Protein AF-A0A1A8WEK7-F1 (afdb_monomer)

Structure (mmCIF, N/CA/C/O backbone):
data_AF-A0A1A8WEK7-F1
#
_entry.id   AF-A0A1A8WEK7-F1
#
loop_
_atom_site.group_PDB
_atom_site.id
_atom_site.type_symbol
_atom_site.label_atom_id
_atom_site.label_alt_id
_atom_site.label_comp_id
_atom_site.label_asym_id
_atom_site.label_entity_id
_atom_site.label_seq_id
_atom_site.pdbx_PDB_ins_code
_atom_site.Cartn_x
_atom_site.Cartn_y
_atom_site.Cartn_z
_atom_site.occupancy
_atom_site.B_iso_or_equiv
_atom_site.auth_seq_id
_atom_site.auth_comp_id
_atom_site.auth_asym_id
_atom_site.auth_atom_id
_atom_site.pdbx_PDB_model_num
ATOM 1 N N . MET A 1 1 ? -0.015 -7.895 -6.141 1.00 80.81 1 MET A N 1
ATOM 2 C CA . MET A 1 1 ? -0.319 -8.104 -7.577 1.00 80.81 1 MET A CA 1
ATOM 3 C C . MET A 1 1 ? 0.902 -7.749 -8.423 1.00 80.81 1 MET A C 1
ATOM 5 O O . MET A 1 1 ? 1.623 -6.837 -8.043 1.00 80.81 1 MET A O 1
ATOM 9 N N . ILE A 1 2 ? 1.153 -8.445 -9.538 1.00 85.69 2 ILE A N 1
ATOM 10 C CA . ILE A 1 2 ? 2.197 -8.068 -10.510 1.00 85.69 2 ILE A CA 1
ATOM 11 C C . ILE A 1 2 ? 1.515 -7.609 -11.798 1.00 85.69 2 ILE A C 1
ATOM 13 O O . ILE A 1 2 ? 0.668 -8.333 -12.316 1.00 85.69 2 ILE A O 1
ATOM 17 N N . LEU A 1 3 ? 1.890 -6.437 -12.312 1.00 90.50 3 LEU A N 1
ATOM 18 C CA . LEU A 1 3 ? 1.345 -5.881 -13.552 1.00 90.50 3 LEU A CA 1
ATOM 19 C C . LEU A 1 3 ? 2.465 -5.639 -14.564 1.00 90.50 3 LEU A C 1
ATOM 21 O O . LEU A 1 3 ? 3.490 -5.049 -14.223 1.00 90.50 3 LEU A O 1
ATOM 25 N N . GLN A 1 4 ? 2.256 -6.079 -15.805 1.00 96.44 4 GLN A N 1
ATOM 26 C CA . GLN A 1 4 ? 3.138 -5.768 -16.926 1.00 96.44 4 GLN A CA 1
ATOM 27 C C . GLN A 1 4 ? 2.740 -4.426 -17.539 1.00 96.44 4 GLN A C 1
ATOM 29 O O . GLN A 1 4 ? 1.579 -4.230 -17.893 1.00 96.44 4 GLN A O 1
ATOM 34 N N . LEU A 1 5 ? 3.713 -3.533 -17.694 1.00 95.00 5 LEU A N 1
ATOM 35 C CA . LEU A 1 5 ? 3.546 -2.224 -18.309 1.00 95.00 5 LEU A CA 1
ATOM 36 C C . LEU A 1 5 ? 4.551 -2.030 -19.444 1.00 95.00 5 LEU A C 1
ATOM 38 O O . LEU A 1 5 ? 5.580 -2.703 -19.530 1.00 95.00 5 LEU A O 1
ATOM 42 N N . GLU A 1 6 ? 4.221 -1.082 -20.309 1.00 96.50 6 GLU A N 1
ATOM 43 C CA . GLU A 1 6 ? 5.064 -0.618 -21.398 1.00 96.50 6 GLU A CA 1
ATOM 44 C C . GLU A 1 6 ? 5.210 0.899 -21.279 1.00 96.50 6 GLU A C 1
ATOM 46 O O . GLU A 1 6 ? 4.215 1.605 -21.114 1.00 96.50 6 GLU A O 1
ATOM 51 N N . ASP A 1 7 ? 6.444 1.394 -21.348 1.00 95.94 7 ASP A N 1
ATOM 52 C CA . ASP A 1 7 ? 6.735 2.820 -21.216 1.00 95.94 7 ASP A CA 1
ATOM 53 C C . ASP A 1 7 ? 7.920 3.240 -22.092 1.00 95.94 7 ASP A C 1
ATOM 55 O O . ASP A 1 7 ? 8.721 2.414 -22.543 1.00 95.94 7 ASP A O 1
ATOM 59 N N . ILE A 1 8 ? 8.020 4.543 -22.346 1.00 95.06 8 ILE A N 1
ATOM 60 C CA . ILE A 1 8 ? 9.085 5.147 -23.145 1.00 95.06 8 ILE A CA 1
ATOM 61 C C . ILE A 1 8 ? 10.022 5.918 -22.219 1.00 95.06 8 ILE A C 1
ATOM 63 O O . ILE A 1 8 ? 9.592 6.789 -21.464 1.00 95.06 8 ILE A O 1
ATOM 67 N N . ILE A 1 9 ? 11.316 5.621 -22.319 1.00 94.38 9 ILE A N 1
ATOM 68 C CA . ILE A 1 9 ? 12.371 6.242 -21.518 1.00 94.38 9 ILE A CA 1
ATOM 69 C C . ILE A 1 9 ? 13.406 6.837 -22.463 1.00 94.38 9 ILE A C 1
ATOM 71 O O . ILE A 1 9 ? 13.885 6.153 -23.364 1.00 94.38 9 ILE A O 1
ATOM 75 N N . ASN A 1 10 ? 13.767 8.098 -22.249 1.00 93.00 10 ASN A N 1
ATOM 76 C CA . ASN A 1 10 ? 14.863 8.738 -22.967 1.00 93.00 10 ASN A CA 1
ATOM 77 C C . ASN A 1 10 ? 16.094 8.772 -22.059 1.00 93.00 10 ASN A C 1
ATOM 79 O O . ASN A 1 10 ? 15.981 9.076 -20.872 1.00 93.00 10 ASN A O 1
ATOM 83 N N . ILE A 1 11 ? 17.251 8.437 -22.618 1.00 91.94 11 ILE A N 1
ATOM 84 C CA . ILE A 1 11 ? 18.534 8.401 -21.917 1.00 91.94 11 ILE A CA 1
ATOM 85 C C . ILE A 1 11 ? 19.548 9.183 -22.741 1.00 91.94 11 ILE A C 1
ATOM 87 O O . ILE A 1 11 ? 19.585 9.076 -23.966 1.00 91.94 11 ILE A O 1
ATOM 91 N N . GLU A 1 12 ? 20.386 9.970 -22.079 1.00 89.38 12 GLU A N 1
ATOM 92 C CA . GLU A 1 12 ? 21.451 10.707 -22.750 1.00 89.38 12 GLU A CA 1
ATOM 93 C C . GLU A 1 12 ? 22.487 9.768 -23.388 1.00 89.38 12 GLU A C 1
ATOM 95 O O . GLU A 1 12 ? 22.837 8.722 -22.844 1.00 89.38 12 GLU A O 1
ATOM 100 N N . ALA A 1 13 ? 23.036 10.161 -24.539 1.00 85.06 13 ALA A N 1
ATOM 101 C CA . ALA A 1 13 ? 23.954 9.318 -25.306 1.00 85.06 13 ALA A CA 1
ATOM 102 C C . ALA A 1 13 ? 25.340 9.106 -24.660 1.00 85.06 13 ALA A C 1
ATOM 104 O O . ALA A 1 13 ? 26.147 8.354 -25.203 1.00 85.06 13 ALA A O 1
ATOM 105 N N . HIS A 1 14 ? 25.643 9.768 -23.537 1.00 86.69 14 HIS A N 1
ATOM 106 C CA . HIS A 1 14 ? 26.938 9.643 -22.863 1.00 86.69 14 HIS A CA 1
ATOM 107 C C . HIS A 1 14 ? 27.073 8.349 -22.039 1.00 86.69 14 HIS A C 1
ATOM 109 O O . HIS A 1 14 ? 28.194 7.948 -21.724 1.00 86.69 14 HIS A O 1
ATOM 115 N N . PHE A 1 15 ? 25.955 7.701 -21.694 1.00 87.00 15 PHE A N 1
ATOM 116 C CA . PHE A 1 15 ? 25.957 6.438 -20.956 1.00 87.00 15 PHE A CA 1
ATOM 117 C C . PHE A 1 15 ? 26.440 5.280 -21.831 1.00 87.00 15 PHE A C 1
ATOM 119 O O . PHE A 1 15 ? 26.060 5.156 -22.999 1.00 87.00 15 PHE A O 1
ATOM 126 N N . LYS A 1 16 ? 27.263 4.401 -21.254 1.00 85.06 16 LYS A N 1
ATOM 127 C CA . LYS A 1 16 ? 27.736 3.189 -21.942 1.00 85.06 16 LYS A CA 1
ATOM 128 C C . LYS A 1 16 ? 26.644 2.127 -21.978 1.00 85.06 16 LYS A C 1
ATOM 130 O O . LYS A 1 16 ? 25.813 2.071 -21.077 1.00 85.06 16 LYS A O 1
ATOM 135 N N . ASP A 1 17 ? 26.698 1.224 -22.958 1.00 82.31 17 ASP A N 1
ATOM 136 C CA . ASP A 1 17 ? 25.694 0.159 -23.105 1.00 82.31 17 ASP A CA 1
ATOM 137 C C . ASP A 1 17 ? 25.537 -0.705 -21.835 1.00 82.31 17 ASP A C 1
ATOM 139 O O . ASP A 1 17 ? 24.414 -1.049 -21.464 1.00 82.31 17 ASP A O 1
ATOM 143 N N . ASP A 1 18 ? 26.631 -0.960 -21.110 1.00 85.31 18 ASP A N 1
ATOM 144 C CA . ASP A 1 18 ? 26.620 -1.714 -19.846 1.00 85.31 18 ASP A CA 1
ATOM 145 C C . ASP A 1 18 ? 25.909 -0.970 -18.694 1.00 85.31 18 ASP A C 1
ATOM 147 O O . ASP A 1 18 ? 25.412 -1.592 -17.755 1.00 85.31 18 ASP A O 1
ATOM 151 N N . GLU A 1 19 ? 25.822 0.361 -18.765 1.00 89.12 19 GLU A N 1
ATOM 152 C CA . GLU A 1 19 ? 25.197 1.223 -17.752 1.00 89.12 19 GLU A CA 1
ATOM 153 C C . GLU A 1 19 ? 23.709 1.469 -18.045 1.00 89.12 19 GLU A C 1
ATOM 155 O O . GLU A 1 19 ? 22.927 1.699 -17.119 1.00 89.12 19 GLU A O 1
ATOM 160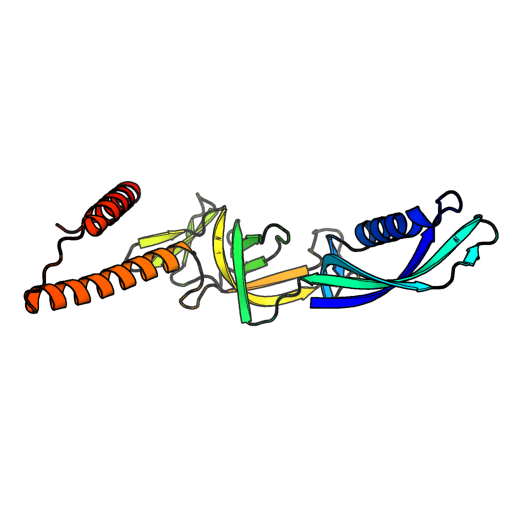 N N . ILE A 1 20 ? 23.290 1.368 -19.315 1.00 89.38 20 ILE A N 1
ATOM 161 C CA . ILE A 1 20 ? 21.923 1.680 -19.770 1.00 89.38 20 ILE A CA 1
ATOM 162 C C . ILE A 1 20 ? 20.873 0.922 -18.961 1.00 89.38 20 ILE A C 1
ATOM 164 O O . ILE A 1 20 ? 19.873 1.509 -18.552 1.00 89.38 20 ILE A O 1
ATOM 168 N N . LYS A 1 21 ? 21.090 -0.369 -18.686 1.00 89.69 21 LYS A N 1
ATOM 169 C CA . LYS A 1 21 ? 20.126 -1.169 -17.917 1.00 89.69 21 LYS A CA 1
ATOM 170 C C . LYS A 1 21 ? 19.923 -0.614 -16.502 1.00 89.69 21 LYS A C 1
ATOM 172 O O . LYS A 1 21 ? 18.786 -0.542 -16.042 1.00 89.69 21 LYS A O 1
ATOM 177 N N . GLY A 1 22 ? 21.003 -0.195 -15.841 1.00 91.81 22 GLY A N 1
ATOM 178 C CA . GLY A 1 22 ? 20.942 0.411 -14.510 1.00 91.81 22 GLY A CA 1
ATOM 179 C C . GLY A 1 22 ? 20.245 1.771 -14.525 1.00 91.81 22 GLY A C 1
ATOM 180 O O . GLY A 1 22 ? 19.431 2.058 -13.648 1.00 91.81 22 GLY A O 1
ATOM 181 N N . VAL A 1 23 ? 20.491 2.577 -15.562 1.00 93.44 23 VAL A N 1
ATOM 182 C CA . VAL A 1 23 ? 19.815 3.870 -15.753 1.00 93.44 23 VAL A CA 1
ATOM 183 C C . VAL A 1 23 ? 18.315 3.679 -15.997 1.00 93.44 23 VAL A C 1
ATOM 185 O O . VAL A 1 23 ? 17.507 4.355 -15.364 1.00 93.44 23 VAL A O 1
ATOM 188 N N . ILE A 1 24 ? 17.922 2.726 -16.851 1.00 93.75 24 ILE A N 1
ATOM 189 C CA . ILE A 1 24 ? 16.511 2.370 -17.083 1.00 93.75 24 ILE A CA 1
ATOM 190 C C . ILE A 1 24 ? 15.840 1.976 -15.768 1.00 93.75 24 ILE A C 1
ATOM 192 O O . ILE A 1 24 ? 14.767 2.485 -15.449 1.00 93.75 24 ILE A O 1
ATOM 196 N N . GLU A 1 25 ? 16.467 1.087 -14.996 1.00 92.56 25 GLU A N 1
ATOM 197 C CA . GLU A 1 25 ? 15.932 0.649 -13.710 1.00 92.56 25 GLU A CA 1
ATOM 198 C C . GLU A 1 25 ? 15.744 1.826 -12.745 1.00 92.56 25 GLU A C 1
ATOM 200 O O . GLU A 1 25 ? 14.675 1.967 -12.151 1.00 92.56 25 GLU A O 1
ATOM 205 N N . PHE A 1 26 ? 16.740 2.705 -12.625 1.00 92.31 26 PHE A N 1
ATOM 206 C CA . PHE A 1 26 ? 16.652 3.897 -11.785 1.00 92.31 26 PHE A CA 1
ATOM 207 C C . PHE A 1 26 ? 15.490 4.813 -12.198 1.00 92.31 26 PHE A C 1
ATOM 209 O O . PHE A 1 26 ? 14.692 5.224 -11.351 1.00 92.31 26 PHE A O 1
ATOM 216 N N . LEU A 1 27 ? 15.349 5.086 -13.499 1.00 94.50 27 LEU A N 1
ATOM 217 C CA . LEU A 1 27 ? 14.288 5.942 -14.031 1.00 94.50 27 LEU A CA 1
ATOM 218 C C . LEU A 1 27 ? 12.897 5.330 -13.822 1.00 94.50 27 LEU A C 1
ATOM 220 O O . LEU A 1 27 ? 11.977 6.036 -13.408 1.00 94.50 27 LEU A O 1
ATOM 224 N N . LEU A 1 28 ? 12.741 4.019 -14.032 1.00 94.12 28 LEU A N 1
ATOM 225 C CA . LEU A 1 28 ? 11.489 3.310 -13.755 1.00 94.12 28 LEU A CA 1
ATOM 226 C C . LEU A 1 28 ? 11.123 3.369 -12.271 1.00 94.12 28 LEU A C 1
ATOM 228 O O . LEU A 1 28 ? 9.981 3.675 -11.928 1.00 94.12 28 LEU A O 1
ATOM 232 N N . ARG A 1 29 ? 12.092 3.122 -11.383 1.00 90.12 29 ARG A N 1
ATOM 233 C CA . ARG A 1 29 ? 11.886 3.198 -9.932 1.00 90.12 29 ARG A CA 1
ATOM 234 C C . ARG A 1 29 ? 11.423 4.593 -9.518 1.00 90.12 29 ARG A C 1
ATOM 236 O O . ARG A 1 29 ? 10.380 4.713 -8.886 1.00 90.12 29 ARG A O 1
ATOM 243 N N . ALA A 1 30 ? 12.122 5.640 -9.952 1.00 91.50 30 ALA A N 1
ATOM 244 C CA . ALA A 1 30 ? 11.754 7.028 -9.662 1.00 91.50 30 ALA A CA 1
ATOM 245 C C . ALA A 1 30 ? 10.388 7.427 -10.259 1.00 91.50 30 ALA A C 1
ATOM 247 O O . ALA A 1 30 ? 9.647 8.245 -9.698 1.00 91.50 30 ALA A O 1
ATOM 248 N N . LYS A 1 31 ? 10.028 6.852 -11.412 1.00 93.94 31 LYS A N 1
ATOM 249 C CA . LYS A 1 31 ? 8.757 7.142 -12.074 1.00 93.94 31 LYS A CA 1
ATOM 250 C C . LYS A 1 31 ? 7.572 6.459 -11.401 1.00 93.94 31 LYS A C 1
ATOM 252 O O . LYS A 1 31 ? 6.522 7.096 -11.357 1.00 93.94 31 LYS A O 1
ATOM 257 N N . TYR A 1 32 ? 7.718 5.244 -10.874 1.00 91.19 32 TYR A N 1
ATOM 258 C CA . TYR A 1 32 ? 6.572 4.432 -10.448 1.00 91.19 32 TYR A CA 1
ATOM 259 C C . TYR A 1 32 ? 6.519 4.065 -8.964 1.00 91.19 32 TYR A C 1
ATOM 261 O O . TYR A 1 32 ? 5.412 3.892 -8.469 1.00 91.19 32 TYR A O 1
ATOM 269 N N . ILE A 1 33 ? 7.644 3.912 -8.261 1.00 87.06 33 ILE A N 1
ATOM 270 C CA . ILE A 1 33 ? 7.637 3.497 -6.845 1.00 87.06 33 ILE A CA 1
ATOM 271 C C . ILE A 1 33 ? 7.006 4.587 -5.973 1.00 87.06 33 ILE A C 1
ATOM 273 O O . ILE A 1 33 ? 7.113 5.773 -6.284 1.00 87.06 33 ILE A O 1
ATOM 277 N N . ASP A 1 34 ? 6.320 4.161 -4.910 1.00 85.88 34 ASP A N 1
ATOM 278 C CA . ASP A 1 34 ? 5.601 5.002 -3.947 1.00 85.88 34 ASP A CA 1
ATOM 279 C C . ASP A 1 34 ? 4.468 5.837 -4.559 1.00 85.88 34 ASP A C 1
ATOM 281 O O . ASP A 1 34 ? 3.989 6.810 -3.974 1.00 85.88 34 ASP A O 1
ATOM 285 N N . LYS A 1 35 ? 3.999 5.446 -5.749 1.00 89.19 35 LYS A N 1
ATOM 286 C CA . LYS A 1 35 ? 2.870 6.083 -6.427 1.00 89.19 35 LYS A CA 1
ATOM 287 C C . LYS A 1 35 ? 1.688 5.140 -6.519 1.00 89.19 35 LYS A C 1
ATOM 289 O O . LYS A 1 35 ? 1.826 3.931 -6.709 1.00 89.19 35 LYS A O 1
ATOM 294 N N . VAL A 1 36 ? 0.504 5.729 -6.414 1.00 90.38 36 VAL A N 1
ATOM 295 C CA . VAL A 1 36 ? -0.762 5.038 -6.632 1.00 90.38 36 VAL A CA 1
ATOM 296 C C . VAL A 1 36 ? -1.105 5.113 -8.110 1.00 90.38 36 VAL A C 1
ATOM 298 O O . VAL A 1 36 ? -1.177 6.201 -8.682 1.00 90.38 36 VAL A O 1
ATOM 301 N N . LEU A 1 37 ? -1.353 3.956 -8.715 1.00 89.62 37 LEU A N 1
ATOM 302 C CA . LEU A 1 37 ? -1.977 3.869 -10.025 1.00 89.62 37 LEU A CA 1
ATOM 303 C C . LEU A 1 37 ? -3.473 3.598 -9.827 1.00 89.62 37 LEU A C 1
ATOM 305 O O . LEU A 1 37 ? -3.858 2.631 -9.167 1.00 89.62 37 LEU A O 1
ATOM 309 N N . HIS A 1 38 ? -4.310 4.488 -10.361 1.00 87.94 38 HIS A N 1
ATOM 310 C CA . HIS A 1 38 ? -5.761 4.445 -10.180 1.00 87.94 38 HIS A CA 1
ATOM 311 C C . H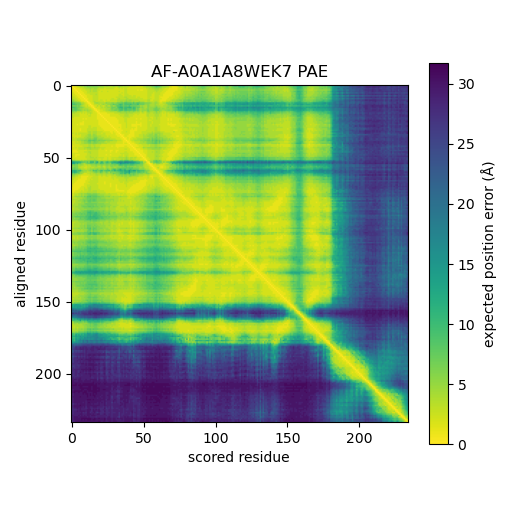IS A 1 38 ? -6.335 3.101 -10.667 1.00 87.94 38 HIS A C 1
ATOM 313 O O . HIS A 1 38 ? -5.944 2.613 -11.727 1.00 87.94 38 HIS A O 1
ATOM 319 N N . ASN A 1 39 ? -7.226 2.493 -9.874 1.00 86.06 39 ASN A N 1
ATOM 320 C CA . ASN A 1 39 ? -7.795 1.148 -10.077 1.00 86.06 39 ASN A CA 1
ATOM 321 C C . ASN A 1 39 ? -6.789 -0.020 -10.119 1.00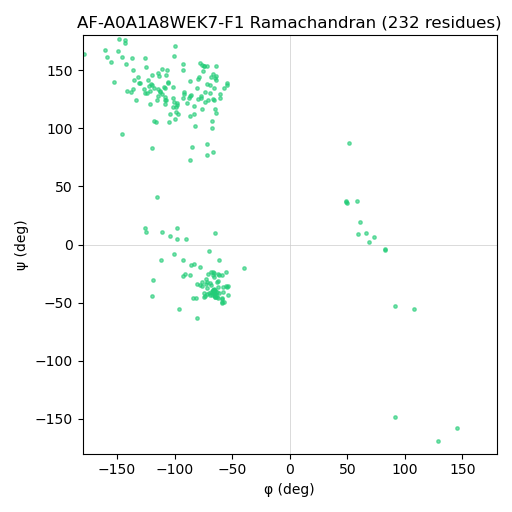 86.06 39 ASN A C 1
ATOM 323 O O . ASN A 1 39 ? -7.175 -1.146 -10.429 1.00 86.06 39 ASN A O 1
ATOM 327 N N . VAL A 1 40 ? -5.515 0.218 -9.792 1.00 89.75 40 VAL A N 1
ATOM 328 C CA . VAL A 1 40 ? -4.467 -0.817 -9.771 1.00 89.75 40 VAL A CA 1
ATOM 329 C C . VAL A 1 40 ? -3.860 -0.970 -8.379 1.00 89.75 40 VAL A C 1
ATOM 331 O O . VAL A 1 40 ? -3.664 -2.091 -7.933 1.00 89.75 40 VAL A O 1
ATOM 334 N N . GLY A 1 41 ? -3.549 0.118 -7.674 1.00 89.25 41 GLY A N 1
ATOM 335 C CA . GLY A 1 41 ? -2.999 0.052 -6.314 1.00 89.25 41 GLY A CA 1
ATOM 336 C C . GLY A 1 41 ? -1.724 0.862 -6.110 1.00 89.25 41 GLY A C 1
ATOM 337 O O . GLY A 1 41 ? -1.318 1.662 -6.954 1.00 89.25 41 GLY A O 1
ATOM 338 N N . PHE A 1 42 ? -1.089 0.643 -4.961 1.00 87.06 42 PHE A N 1
ATOM 339 C CA . PHE A 1 42 ? 0.138 1.321 -4.549 1.00 87.06 42 PHE A CA 1
ATOM 340 C C . PHE A 1 42 ? 1.375 0.559 -5.040 1.00 87.06 42 PHE A C 1
ATOM 342 O O . PHE A 1 42 ? 1.542 -0.619 -4.732 1.00 87.06 42 PHE A O 1
ATOM 349 N N . CYS A 1 43 ? 2.238 1.198 -5.827 1.00 88.44 43 CYS A N 1
ATOM 350 C CA . CYS A 1 43 ? 3.435 0.557 -6.367 1.00 88.44 43 CYS A CA 1
ATOM 351 C C . CYS A 1 43 ? 4.522 0.428 -5.295 1.00 88.44 43 CYS A C 1
ATOM 353 O O . CYS A 1 43 ? 5.063 1.426 -4.824 1.00 88.44 43 CYS A O 1
ATOM 355 N N . VAL A 1 44 ? 4.876 -0.811 -4.957 1.00 85.56 44 VAL A N 1
ATOM 356 C CA . VAL A 1 44 ? 5.882 -1.126 -3.932 1.00 85.56 44 VAL A CA 1
ATOM 357 C C . VAL A 1 44 ? 7.269 -1.300 -4.551 1.00 85.56 44 VAL A C 1
ATOM 359 O O . VAL A 1 44 ? 8.285 -1.084 -3.895 1.00 85.56 44 VAL A O 1
ATOM 362 N N . GLY A 1 45 ? 7.347 -1.703 -5.822 1.00 82.88 45 GLY A N 1
ATOM 363 C CA . GLY A 1 45 ? 8.642 -1.962 -6.437 1.00 82.88 45 GLY A CA 1
ATOM 364 C C . GLY A 1 45 ? 8.604 -2.384 -7.897 1.00 82.88 45 GLY A C 1
ATOM 365 O O . GLY A 1 45 ? 7.582 -2.817 -8.428 1.00 82.88 45 GLY A O 1
ATOM 366 N N . LEU A 1 46 ? 9.774 -2.297 -8.527 1.00 85.38 46 LEU A N 1
ATOM 367 C CA . LEU A 1 46 ? 10.056 -2.924 -9.814 1.00 85.38 46 LEU A CA 1
ATOM 368 C C . LEU A 1 46 ? 10.350 -4.411 -9.592 1.00 85.38 46 LEU A C 1
ATOM 370 O O . LEU A 1 46 ? 11.222 -4.744 -8.791 1.00 85.38 46 LEU A O 1
ATOM 374 N N . TYR A 1 47 ? 9.624 -5.284 -10.290 1.00 85.06 47 TYR A N 1
ATOM 375 C CA . TYR A 1 47 ? 9.855 -6.727 -10.248 1.00 85.06 47 TYR A CA 1
ATOM 376 C C . TYR A 1 47 ? 11.025 -7.095 -11.162 1.00 85.06 47 TYR A C 1
ATOM 378 O O . TYR A 1 47 ? 12.063 -7.551 -10.693 1.00 85.06 47 TYR A O 1
ATOM 386 N N . ASP A 1 48 ? 10.873 -6.847 -12.464 1.00 88.44 48 ASP A N 1
ATOM 387 C CA . ASP A 1 48 ? 11.927 -7.022 -13.456 1.00 88.44 48 ASP A CA 1
ATOM 388 C C . ASP A 1 48 ? 11.653 -6.231 -14.743 1.00 88.44 48 ASP A C 1
ATOM 390 O O . ASP A 1 48 ? 10.555 -5.724 -14.984 1.00 88.44 48 ASP A O 1
ATOM 394 N N . ILE A 1 49 ? 12.687 -6.130 -15.578 1.00 93.38 49 ILE A N 1
ATOM 395 C CA . ILE A 1 49 ? 12.601 -5.613 -16.944 1.00 93.38 49 ILE A CA 1
ATOM 396 C C . ILE A 1 49 ? 12.591 -6.820 -17.877 1.00 93.38 49 ILE A C 1
ATOM 398 O O . ILE A 1 49 ? 13.555 -7.586 -17.900 1.00 93.38 49 ILE A O 1
ATOM 402 N N . LEU A 1 50 ? 11.509 -6.980 -18.637 1.00 93.88 50 LEU A 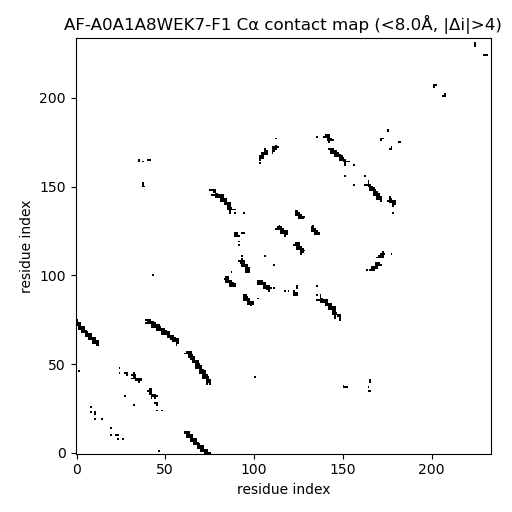N 1
ATOM 403 C CA . LEU A 1 50 ? 11.329 -8.094 -19.564 1.00 93.88 50 LEU A CA 1
ATOM 404 C C . LEU A 1 50 ? 12.058 -7.840 -20.879 1.00 93.88 50 LEU A C 1
ATOM 406 O O . LEU A 1 50 ? 12.740 -8.721 -21.394 1.00 93.88 50 LEU A O 1
ATOM 410 N N . GLU A 1 51 ? 11.904 -6.636 -21.432 1.00 94.38 51 GLU A N 1
ATOM 411 C CA . GLU A 1 51 ? 12.428 -6.322 -22.754 1.00 94.38 51 GLU A CA 1
ATOM 412 C C . GLU A 1 51 ? 12.748 -4.833 -22.899 1.00 94.38 51 GLU A C 1
ATOM 414 O O . GLU A 1 51 ? 11.986 -3.971 -22.460 1.00 94.38 51 GLU A O 1
ATOM 419 N N . VAL A 1 52 ? 13.867 -4.530 -23.558 1.00 93.44 52 VAL A N 1
ATOM 420 C CA . VAL A 1 52 ? 14.248 -3.172 -23.959 1.00 93.44 52 VAL A CA 1
ATOM 421 C C . VAL A 1 52 ? 14.282 -3.143 -25.484 1.00 93.44 52 VAL A C 1
ATOM 423 O O . VAL A 1 52 ? 15.175 -3.710 -26.110 1.00 93.44 52 VAL A O 1
ATOM 426 N N . LYS A 1 53 ? 13.271 -2.515 -26.083 1.00 88.69 53 LYS A N 1
ATOM 427 C CA . LYS A 1 53 ? 13.091 -2.362 -27.531 1.00 88.69 53 LYS A CA 1
ATOM 428 C C . LYS A 1 53 ? 13.523 -0.981 -27.998 1.00 88.69 53 LYS A C 1
ATOM 430 O O . LYS A 1 53 ? 13.543 -0.031 -27.220 1.00 88.69 53 LYS A O 1
ATOM 435 N N . ASN A 1 54 ? 13.737 -0.885 -29.311 1.00 71.62 54 ASN A N 1
ATOM 436 C CA . ASN A 1 54 ? 13.847 0.356 -30.079 1.00 71.62 54 ASN A CA 1
ATOM 437 C C . ASN A 1 54 ? 14.855 1.349 -29.492 1.00 71.62 54 ASN A C 1
ATOM 439 O O . ASN A 1 54 ? 14.457 2.231 -28.747 1.00 71.62 54 ASN A O 1
ATOM 443 N N . LYS A 1 55 ? 16.133 1.232 -29.871 1.00 81.12 55 LYS A N 1
ATOM 444 C CA . LYS A 1 55 ? 17.181 2.228 -29.597 1.00 81.12 55 LYS A CA 1
ATOM 445 C C . LYS A 1 55 ? 17.136 3.306 -30.688 1.00 81.12 55 LYS A C 1
ATOM 447 O O . LYS A 1 55 ? 17.835 3.194 -31.692 1.00 81.12 55 LYS A O 1
ATOM 452 N N . GLU A 1 56 ? 16.265 4.303 -30.542 1.00 87.50 56 GLU A N 1
ATOM 453 C CA . GLU A 1 56 ? 16.130 5.398 -31.518 1.00 87.50 56 GLU A CA 1
ATOM 454 C C . GLU A 1 56 ? 16.850 6.653 -31.020 1.00 87.50 56 GLU A C 1
ATOM 456 O O . GLU A 1 56 ? 16.568 7.138 -29.930 1.00 87.50 56 GLU A O 1
ATOM 461 N N . ILE A 1 57 ? 17.752 7.216 -31.826 1.00 89.38 57 ILE A N 1
ATOM 462 C CA . ILE A 1 57 ? 18.380 8.504 -31.509 1.00 89.38 57 ILE A CA 1
ATOM 463 C C . ILE A 1 57 ? 17.442 9.627 -31.953 1.00 89.38 57 ILE A C 1
ATOM 465 O O . ILE A 1 57 ? 17.134 9.766 -33.140 1.00 89.38 57 ILE A O 1
ATOM 469 N N . LEU A 1 58 ? 17.012 10.451 -31.003 1.00 89.69 58 LEU A N 1
ATOM 470 C CA . LEU A 1 58 ? 16.133 11.581 -31.255 1.00 89.69 58 LEU A CA 1
ATOM 471 C C . LEU A 1 58 ? 16.889 12.711 -31.950 1.00 89.69 58 LEU A C 1
ATOM 473 O O . LEU A 1 58 ? 17.875 13.256 -31.447 1.00 89.69 58 LEU A O 1
ATOM 477 N N . LYS A 1 59 ? 16.388 13.099 -33.126 1.00 88.38 59 LYS A N 1
ATOM 478 C CA . LYS A 1 59 ? 16.909 14.245 -33.875 1.00 88.38 59 LYS A CA 1
ATOM 479 C C . LYS A 1 59 ? 16.622 15.528 -33.091 1.00 88.38 59 LYS A C 1
ATOM 481 O O . LYS A 1 59 ? 15.473 15.804 -32.765 1.00 88.38 59 LYS A O 1
ATOM 486 N N . GLY A 1 60 ? 17.661 16.312 -32.814 1.00 86.69 60 GLY A N 1
ATOM 487 C CA . GLY A 1 60 ? 17.567 17.581 -32.086 1.00 86.69 60 GLY A CA 1
ATOM 488 C C . GLY A 1 60 ? 18.130 17.504 -30.669 1.00 86.69 60 GLY A C 1
ATOM 489 O O . GLY A 1 60 ? 19.036 18.268 -30.359 1.00 86.69 60 GLY A O 1
ATOM 490 N N . THR A 1 61 ? 17.651 16.572 -29.836 1.00 86.00 61 THR A N 1
ATOM 491 C CA . THR A 1 61 ? 18.147 16.416 -28.452 1.00 86.00 61 THR A CA 1
ATOM 492 C C . THR A 1 61 ? 19.377 15.516 -28.354 1.00 86.00 61 THR A C 1
ATOM 494 O O . THR A 1 61 ? 20.173 15.676 -27.437 1.00 86.00 61 THR A O 1
ATOM 497 N N . GLY A 1 62 ? 19.559 14.582 -29.297 1.00 87.31 62 GLY A N 1
ATOM 498 C CA . GLY A 1 62 ? 20.657 13.609 -29.259 1.00 87.31 62 GLY A CA 1
ATOM 499 C C . GLY A 1 62 ? 20.476 12.511 -28.205 1.00 87.31 62 GLY A C 1
ATOM 500 O O . GLY A 1 62 ? 21.374 11.696 -28.013 1.00 87.31 62 GLY A O 1
ATOM 501 N N . GLU A 1 63 ? 19.324 12.468 -27.537 1.00 90.94 63 GLU A N 1
ATOM 502 C CA . GLU A 1 63 ? 18.971 11.415 -26.590 1.00 90.94 63 GLU A CA 1
ATOM 503 C C . GLU A 1 63 ? 18.615 10.121 -27.316 1.00 90.94 63 GLU A C 1
ATOM 505 O O . GLU A 1 63 ? 18.128 10.118 -28.449 1.00 90.94 63 GLU A O 1
ATOM 510 N N . ILE A 1 64 ? 18.808 9.011 -26.624 1.00 91.62 64 ILE A N 1
ATOM 511 C CA . ILE A 1 64 ? 18.425 7.688 -27.074 1.00 91.62 64 ILE A CA 1
ATOM 512 C C . ILE A 1 64 ? 17.100 7.335 -26.405 1.00 91.62 64 ILE A C 1
ATOM 514 O O . ILE A 1 64 ? 17.015 7.177 -25.187 1.00 91.62 64 ILE A O 1
ATOM 518 N N . ARG A 1 65 ? 16.053 7.216 -27.212 1.00 93.12 65 ARG A N 1
ATOM 519 C CA . ARG A 1 65 ? 14.745 6.729 -26.795 1.00 93.12 65 ARG A CA 1
ATOM 520 C C . ARG A 1 65 ? 14.771 5.209 -26.748 1.00 93.12 65 ARG A C 1
ATOM 522 O O . ARG A 1 65 ? 15.227 4.585 -27.700 1.00 93.12 65 ARG A O 1
ATOM 529 N N . PHE A 1 66 ? 14.224 4.654 -25.675 1.00 93.88 66 PHE A N 1
ATOM 530 C CA . PHE A 1 66 ? 13.998 3.233 -25.451 1.00 93.88 66 PHE A CA 1
ATOM 531 C C . PHE A 1 66 ? 12.523 2.976 -25.178 1.00 93.88 66 PHE A C 1
ATOM 533 O O . PHE A 1 66 ? 11.863 3.731 -24.462 1.00 93.88 66 PHE A O 1
ATOM 540 N N . LYS A 1 67 ? 12.015 1.872 -25.715 1.00 95.50 67 LYS A N 1
ATOM 541 C CA . LYS A 1 67 ? 10.692 1.341 -25.400 1.00 95.50 67 LYS A CA 1
ATOM 542 C C . LYS A 1 67 ? 10.863 0.138 -24.480 1.00 95.50 67 LYS A C 1
ATOM 544 O O . LYS A 1 67 ? 11.394 -0.883 -24.906 1.00 95.50 67 LYS A O 1
ATOM 549 N N . VAL A 1 68 ? 10.438 0.248 -23.230 1.00 96.56 68 VAL A N 1
ATOM 550 C CA . VAL A 1 68 ? 10.733 -0.751 -22.196 1.00 96.56 68 VAL A CA 1
ATOM 551 C C . VAL A 1 68 ? 9.455 -1.459 -21.772 1.00 96.56 68 VAL A C 1
ATOM 553 O O . VAL A 1 68 ? 8.451 -0.816 -21.479 1.00 96.56 68 VAL A O 1
ATOM 556 N N . ILE A 1 69 ? 9.509 -2.789 -21.729 1.00 96.88 69 ILE A N 1
ATOM 557 C CA . ILE A 1 69 ? 8.460 -3.651 -21.185 1.00 96.88 69 ILE A CA 1
ATOM 558 C C . ILE A 1 69 ? 8.979 -4.223 -19.870 1.00 96.88 69 ILE A C 1
ATOM 560 O O . ILE A 1 69 ? 10.053 -4.826 -19.820 1.00 96.88 69 ILE A O 1
ATOM 564 N N . PHE A 1 70 ? 8.231 -4.025 -18.794 1.00 96.12 70 PHE A N 1
ATOM 565 C CA . PHE A 1 70 ? 8.659 -4.356 -17.437 1.00 96.12 70 PHE A CA 1
ATOM 566 C C . PHE A 1 70 ? 7.461 -4.741 -16.573 1.00 96.12 70 PHE A C 1
ATOM 568 O O . PHE A 1 70 ? 6.306 -4.528 -16.949 1.00 96.12 70 PHE A O 1
ATOM 575 N N . ARG A 1 71 ? 7.734 -5.332 -15.410 1.00 92.31 71 ARG A N 1
ATOM 576 C CA . ARG A 1 71 ? 6.711 -5.718 -14.437 1.00 92.31 71 ARG A CA 1
ATOM 577 C C . ARG A 1 71 ? 6.905 -4.971 -13.129 1.00 92.31 71 ARG A C 1
ATOM 579 O O . ARG A 1 71 ? 8.015 -4.901 -12.607 1.00 92.31 71 ARG A O 1
ATOM 586 N N . LEU A 1 72 ? 5.819 -4.446 -12.578 1.00 89.12 72 LEU A N 1
ATOM 587 C CA . LEU A 1 72 ? 5.791 -3.790 -11.271 1.00 89.12 72 LEU A CA 1
ATOM 588 C C . LEU A 1 72 ? 5.006 -4.626 -10.263 1.00 89.12 72 LEU A C 1
ATOM 590 O O . LEU A 1 72 ? 4.066 -5.336 -10.628 1.00 89.12 72 LEU A O 1
ATOM 594 N N . VAL A 1 73 ? 5.375 -4.500 -8.991 1.00 86.19 73 VAL A N 1
ATOM 595 C CA . VAL A 1 73 ? 4.654 -5.075 -7.856 1.00 86.19 73 VAL A CA 1
ATOM 596 C C . VAL A 1 73 ? 3.768 -4.001 -7.236 1.00 86.19 73 VAL A C 1
ATOM 598 O O . VAL A 1 73 ? 4.257 -2.985 -6.743 1.00 86.19 73 VAL A O 1
ATOM 601 N N . PHE A 1 74 ? 2.465 -4.258 -7.226 1.00 87.19 74 PHE A N 1
ATOM 602 C CA . PHE A 1 74 ? 1.458 -3.402 -6.613 1.00 87.19 74 PHE A CA 1
ATOM 603 C C . PHE A 1 74 ? 0.878 -4.046 -5.354 1.00 87.19 74 PHE A C 1
ATOM 605 O O . PHE A 1 74 ? 0.526 -5.234 -5.344 1.00 87.19 74 PHE A O 1
ATOM 612 N N . PHE A 1 75 ? 0.747 -3.235 -4.308 1.00 88.25 75 PHE A N 1
ATOM 613 C CA . PHE A 1 75 ? -0.083 -3.498 -3.148 1.00 88.25 75 PHE A CA 1
ATOM 614 C C . PHE A 1 75 ? -1.523 -3.087 -3.463 1.00 88.25 75 PHE A C 1
ATOM 616 O O . PHE A 1 75 ? -1.837 -1.910 -3.647 1.00 88.25 75 PHE A O 1
ATOM 623 N N . GLN A 1 76 ? -2.380 -4.096 -3.548 1.00 88.62 76 GLN A N 1
ATOM 624 C CA . GLN A 1 76 ? -3.817 -3.975 -3.736 1.00 88.62 76 GLN A CA 1
ATOM 625 C C . GLN A 1 76 ? -4.439 -5.133 -2.957 1.00 88.62 76 GLN A C 1
ATOM 627 O O . GLN A 1 76 ? -4.424 -6.258 -3.463 1.00 88.62 76 GLN A O 1
ATOM 632 N N . PRO A 1 77 ? -4.865 -4.901 -1.707 1.00 89.75 77 PRO A N 1
ATOM 633 C CA . PRO A 1 77 ? -5.513 -5.947 -0.943 1.00 89.75 77 PRO A CA 1
ATOM 634 C C . PRO A 1 77 ? -6.914 -6.213 -1.482 1.00 89.75 77 PRO A C 1
ATOM 636 O O . PRO A 1 77 ? -7.557 -5.333 -2.061 1.00 89.75 77 PRO A O 1
ATOM 639 N N . PHE A 1 78 ? -7.382 -7.435 -1.275 1.00 88.56 78 PHE A N 1
ATOM 640 C CA . PHE A 1 78 ? -8.713 -7.855 -1.689 1.00 88.56 78 PHE A CA 1
ATOM 641 C C . PHE A 1 78 ? -9.724 -7.659 -0.557 1.00 88.56 78 PHE A C 1
ATOM 643 O O . PHE A 1 78 ? -9.379 -7.680 0.628 1.00 88.56 78 PHE A O 1
ATOM 650 N N . GLU A 1 79 ? -10.996 -7.508 -0.917 1.00 93.44 79 GLU A N 1
ATOM 651 C CA . GLU A 1 79 ? -12.083 -7.563 0.058 1.00 93.44 79 GLU A CA 1
ATOM 652 C C . GLU A 1 79 ? -12.006 -8.879 0.853 1.00 93.44 79 GLU A C 1
ATOM 654 O O . GLU A 1 79 ? -11.768 -9.957 0.304 1.00 93.44 79 GLU A O 1
ATOM 659 N N . ASN A 1 80 ? -12.206 -8.781 2.165 1.00 92.31 80 ASN A N 1
ATOM 660 C CA . ASN A 1 80 ? -12.094 -9.857 3.149 1.00 92.31 80 ASN A CA 1
ATOM 661 C C . ASN A 1 80 ? -10.682 -10.403 3.428 1.00 92.31 80 ASN A C 1
ATOM 663 O O . ASN A 1 80 ? -10.546 -11.300 4.269 1.00 92.31 80 ASN A O 1
ATOM 667 N N . GLU A 1 81 ? -9.633 -9.853 2.815 1.00 89.19 81 GLU A N 1
ATOM 668 C CA . GLU A 1 81 ? -8.250 -10.178 3.172 1.00 89.19 81 GLU A CA 1
ATOM 669 C C . GLU A 1 81 ? -7.932 -9.721 4.605 1.00 89.19 81 GLU A C 1
ATOM 671 O O . GLU A 1 81 ? -8.414 -8.685 5.063 1.00 89.19 81 GLU A O 1
ATOM 676 N N . ILE A 1 82 ? -7.134 -10.497 5.341 1.00 91.31 82 ILE A N 1
ATOM 677 C CA . ILE A 1 82 ? -6.679 -10.127 6.6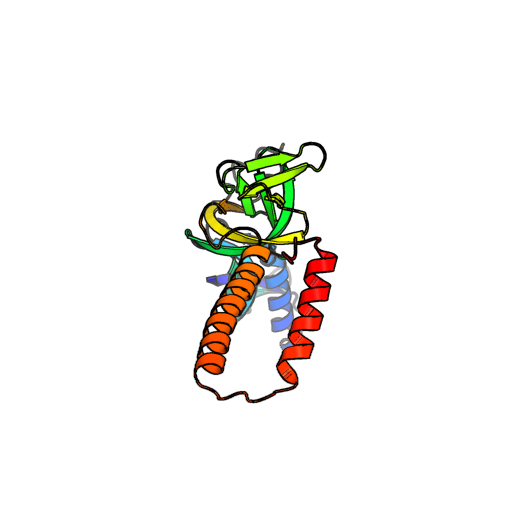86 1.00 91.31 82 ILE A CA 1
ATOM 678 C C . ILE A 1 82 ? -5.256 -9.593 6.584 1.00 91.31 82 ILE A C 1
ATOM 680 O O . ILE A 1 82 ? -4.357 -10.305 6.141 1.00 91.31 82 ILE A O 1
ATOM 684 N N . VAL A 1 83 ? -5.056 -8.363 7.046 1.00 91.12 83 VAL A N 1
ATOM 685 C CA . VAL A 1 83 ? -3.751 -7.704 7.108 1.00 91.12 83 VAL A CA 1
ATOM 686 C C . VAL A 1 83 ? -3.337 -7.465 8.556 1.00 91.12 83 VAL A C 1
ATOM 688 O O . VAL A 1 83 ? -4.170 -7.232 9.435 1.00 91.12 83 VAL A O 1
ATOM 691 N N . GLU A 1 84 ? -2.033 -7.514 8.803 1.00 92.06 84 GLU A N 1
ATOM 692 C CA . GLU A 1 84 ? -1.419 -7.193 10.090 1.00 92.06 84 GLU A CA 1
ATOM 693 C C . GLU A 1 84 ? -0.686 -5.859 9.974 1.00 92.06 84 GLU A C 1
ATOM 695 O O . GLU A 1 84 ? 0.162 -5.687 9.101 1.00 92.06 84 GLU A O 1
ATOM 700 N N . GLY A 1 85 ? -1.020 -4.910 10.845 1.00 91.88 85 GLY A N 1
ATOM 701 C CA . GLY A 1 85 ? -0.435 -3.574 10.836 1.00 91.88 85 GLY A CA 1
ATOM 702 C C . GLY A 1 85 ? -0.354 -2.972 12.226 1.00 91.88 85 GLY A C 1
ATOM 703 O O . GLY A 1 85 ? -0.816 -3.557 13.200 1.00 91.88 85 GLY A O 1
ATOM 704 N N . PHE A 1 86 ? 0.226 -1.785 12.320 1.00 93.88 86 PHE A N 1
ATOM 705 C CA . PHE A 1 86 ? 0.400 -1.064 13.572 1.00 93.88 86 PHE A CA 1
ATOM 706 C C . PHE A 1 86 ? -0.575 0.099 13.664 1.00 93.88 86 PHE A C 1
ATOM 708 O O . PHE A 1 86 ? -0.778 0.825 12.689 1.00 93.88 86 PHE A O 1
ATOM 715 N N . VAL A 1 87 ? -1.147 0.327 14.844 1.00 95.06 87 VAL A N 1
ATOM 716 C CA . VAL A 1 87 ? -1.958 1.525 15.090 1.00 95.06 87 VAL A CA 1
ATOM 717 C C . VAL A 1 87 ? -1.063 2.762 14.970 1.00 95.06 87 VAL A C 1
ATOM 719 O O . VAL A 1 87 ? -0.171 2.984 15.786 1.00 95.06 87 VAL A O 1
ATOM 722 N N . LYS A 1 88 ? -1.294 3.591 13.953 1.00 94.62 88 LYS A N 1
ATOM 723 C CA . LYS A 1 88 ? -0.530 4.823 13.716 1.00 94.62 88 LYS A CA 1
ATOM 724 C C . LYS A 1 88 ? -1.085 5.984 14.536 1.00 94.62 88 LYS A C 1
ATOM 726 O O . LYS A 1 88 ? -0.327 6.738 15.153 1.00 94.62 88 LYS A O 1
ATOM 731 N N . SER A 1 89 ? -2.407 6.133 14.531 1.00 94.00 89 SER A N 1
ATOM 732 C CA . SER A 1 89 ? -3.123 7.180 15.258 1.00 94.00 89 SER A CA 1
ATOM 733 C C . SER A 1 89 ? -4.583 6.804 15.484 1.00 94.00 89 SER A C 1
ATOM 735 O O . SER A 1 89 ? -5.136 5.964 14.777 1.00 94.00 89 SER A O 1
ATOM 737 N N . SER A 1 90 ? -5.215 7.479 16.437 1.00 95.06 90 SER A N 1
ATOM 738 C CA . SER A 1 90 ? -6.611 7.284 16.810 1.00 95.06 90 SER A CA 1
ATOM 739 C C . SER A 1 90 ? -7.300 8.647 16.979 1.00 95.06 90 SER A C 1
ATOM 741 O O . SER A 1 90 ? -6.692 9.630 17.419 1.00 95.06 90 SER A O 1
ATOM 743 N N . ASP A 1 91 ? -8.556 8.727 16.550 1.00 94.00 91 ASP A N 1
ATOM 744 C CA . ASP A 1 91 ? -9.404 9.919 16.591 1.00 94.00 91 ASP A CA 1
ATOM 745 C C . ASP A 1 91 ? -10.859 9.535 16.908 1.00 94.00 91 ASP A C 1
ATOM 747 O O . ASP A 1 91 ? -11.205 8.358 16.939 1.00 94.00 91 ASP A O 1
ATOM 751 N N . SER A 1 92 ? -11.744 10.513 17.118 1.00 93.25 92 SER A N 1
ATOM 752 C CA . SER A 1 92 ? -13.161 10.259 17.438 1.00 93.25 92 SER A CA 1
ATOM 753 C C . SER A 1 92 ? -13.930 9.507 16.344 1.00 93.25 92 SER A C 1
ATOM 755 O O . SER A 1 92 ? -15.041 9.042 16.578 1.00 93.25 92 SER A O 1
ATOM 757 N N . ASN A 1 93 ? -13.368 9.392 15.143 1.00 94.06 93 ASN A N 1
ATOM 758 C CA . ASN A 1 93 ? -13.998 8.754 13.998 1.00 94.06 93 ASN A CA 1
ATOM 759 C C . ASN A 1 93 ? -13.461 7.322 13.782 1.00 94.06 93 ASN A C 1
ATOM 761 O O . ASN A 1 93 ? -13.965 6.617 12.905 1.00 94.06 93 ASN A O 1
ATOM 765 N N . GLY A 1 94 ? -12.419 6.885 14.499 1.00 95.06 94 GLY A N 1
ATOM 766 C CA . GLY A 1 94 ? -11.829 5.549 14.375 1.00 95.06 94 GLY A CA 1
ATOM 767 C C . GLY A 1 94 ? -10.311 5.507 14.569 1.00 95.06 94 GLY A C 1
ATOM 768 O O . GLY A 1 94 ? -9.712 6.391 15.179 1.00 95.06 94 GLY A O 1
ATOM 769 N N . ILE A 1 95 ? -9.683 4.459 14.035 1.00 95.88 95 ILE A N 1
ATOM 770 C CA . ILE A 1 95 ? -8.230 4.249 14.097 1.00 95.88 95 ILE A CA 1
ATOM 771 C C . ILE A 1 95 ? -7.623 4.187 12.694 1.00 95.88 95 ILE A C 1
ATOM 773 O O . ILE A 1 95 ? -8.238 3.682 11.751 1.00 95.88 95 ILE A O 1
ATOM 777 N N . ILE A 1 96 ? -6.401 4.698 12.569 1.00 96.19 96 ILE A N 1
ATOM 778 C CA . ILE A 1 96 ? -5.579 4.632 11.359 1.00 96.19 96 ILE A CA 1
ATOM 779 C C . ILE A 1 96 ? -4.444 3.647 11.602 1.00 96.19 96 ILE A C 1
ATOM 781 O O . ILE A 1 96 ? -3.784 3.680 12.644 1.00 96.19 96 ILE A O 1
ATOM 785 N N . ILE A 1 97 ? -4.211 2.787 10.622 1.00 95.31 97 ILE A N 1
ATOM 786 C CA . ILE A 1 97 ? -3.279 1.672 10.683 1.00 95.31 97 ILE A CA 1
ATOM 787 C C . ILE A 1 97 ? -2.230 1.835 9.589 1.00 95.31 97 ILE A C 1
ATOM 789 O O . ILE A 1 97 ? -2.540 2.198 8.453 1.00 95.31 97 ILE A O 1
ATOM 793 N N . SER A 1 98 ? -0.983 1.554 9.955 1.00 93.38 98 SER A N 1
ATOM 794 C CA . SER A 1 98 ? 0.171 1.552 9.063 1.00 93.38 98 SER A CA 1
ATOM 795 C C . SER A 1 98 ? 0.732 0.142 8.916 1.00 93.38 98 SER A C 1
ATOM 797 O O . SER A 1 98 ? 0.936 -0.563 9.902 1.00 93.38 98 SER A O 1
ATOM 799 N N . LEU A 1 99 ? 1.008 -0.259 7.677 1.00 87.50 99 LEU A N 1
ATOM 800 C CA . LEU A 1 99 ? 1.765 -1.470 7.340 1.00 87.50 99 LEU A CA 1
ATOM 801 C C . LEU A 1 99 ? 3.277 -1.194 7.242 1.00 87.50 99 LEU A C 1
ATOM 803 O O . LEU A 1 99 ? 4.043 -2.057 6.824 1.00 87.50 99 LEU A O 1
ATOM 807 N N . GLY A 1 100 ? 3.717 0.027 7.560 1.00 85.62 100 GLY A N 1
ATOM 808 C CA . GLY A 1 100 ? 5.092 0.495 7.382 1.00 85.62 100 GLY A CA 1
ATOM 809 C C . GLY A 1 100 ? 5.319 1.165 6.026 1.00 85.62 100 GLY A C 1
ATOM 810 O O . GLY A 1 100 ? 5.759 2.307 5.989 1.00 85.62 100 GLY A O 1
ATOM 811 N N . PHE A 1 101 ? 4.977 0.499 4.917 1.00 80.56 101 PHE A N 1
ATOM 812 C CA . PHE A 1 101 ? 5.091 1.080 3.564 1.00 80.56 101 PHE A CA 1
ATOM 813 C C . PHE A 1 101 ? 3.802 1.769 3.078 1.00 80.56 101 PHE A C 1
ATOM 815 O O . PHE A 1 101 ? 3.820 2.484 2.081 1.00 80.56 101 PHE A O 1
ATOM 822 N N . PHE A 1 102 ? 2.674 1.544 3.759 1.00 85.75 102 PHE A N 1
ATOM 823 C CA . PHE A 1 102 ? 1.372 2.129 3.435 1.00 85.75 102 PHE A CA 1
ATOM 824 C C . PHE A 1 102 ? 0.628 2.485 4.723 1.00 85.75 102 PHE A C 1
ATOM 826 O O . PHE A 1 102 ? 0.542 1.660 5.632 1.00 85.75 102 PHE A O 1
ATOM 833 N N . GLU A 1 103 ? 0.083 3.701 4.811 1.00 88.12 103 GLU A N 1
ATOM 834 C CA . GLU A 1 103 ? -0.359 4.278 6.092 1.00 88.12 103 GLU A CA 1
ATOM 835 C C . GLU A 1 103 ? -1.820 4.745 6.120 1.00 88.12 103 GLU A C 1
ATOM 837 O O . GLU A 1 103 ? -2.240 5.414 7.065 1.00 88.12 103 GLU A O 1
ATOM 842 N N . ASN A 1 104 ? -2.596 4.387 5.095 1.00 88.94 104 ASN A N 1
ATOM 843 C CA . ASN A 1 104 ? -3.944 4.911 4.868 1.00 88.94 104 ASN A CA 1
ATOM 844 C C . ASN A 1 104 ? -5.015 3.817 4.979 1.00 88.94 104 ASN A C 1
ATOM 846 O O . ASN A 1 104 ? -5.951 3.761 4.179 1.00 88.94 104 ASN A O 1
ATOM 850 N N . ILE A 1 105 ? -4.862 2.931 5.968 1.00 94.81 105 ILE A N 1
ATOM 851 C CA . ILE A 1 105 ? -5.866 1.923 6.321 1.00 94.81 105 ILE A CA 1
ATOM 852 C C . ILE A 1 105 ? -6.662 2.450 7.508 1.00 94.81 105 ILE A C 1
ATOM 854 O O . ILE A 1 105 ? -6.105 2.688 8.577 1.00 94.81 105 ILE A O 1
ATOM 858 N N . ARG A 1 106 ? -7.968 2.632 7.335 1.00 95.81 106 ARG A N 1
ATOM 859 C CA . ARG A 1 106 ? -8.854 3.186 8.353 1.00 95.81 106 ARG A CA 1
ATOM 860 C C . ARG A 1 106 ? -9.868 2.154 8.821 1.00 95.81 106 ARG A C 1
ATOM 862 O O . ARG A 1 106 ? -10.614 1.584 8.029 1.00 95.81 106 ARG A O 1
ATOM 869 N N . VAL A 1 107 ? -9.953 1.970 10.131 1.00 96.81 107 VAL A N 1
ATOM 870 C CA . VAL A 1 107 ? -11.067 1.260 10.764 1.00 96.81 107 VAL A CA 1
ATOM 871 C C . VAL A 1 107 ? -11.949 2.309 11.419 1.00 96.81 107 VAL A C 1
ATOM 873 O O . VAL A 1 107 ? -11.584 2.906 12.432 1.00 96.81 107 VAL A O 1
ATOM 876 N N . ASN A 1 108 ? -13.097 2.572 10.799 1.00 96.62 108 ASN A N 1
ATOM 877 C CA . ASN A 1 108 ? -14.069 3.525 11.327 1.00 96.62 108 ASN A CA 1
ATOM 878 C C . ASN A 1 108 ? -14.622 3.041 12.668 1.00 96.62 108 ASN A C 1
ATOM 880 O O . ASN A 1 108 ? -14.699 1.838 12.911 1.00 96.62 108 ASN A O 1
ATOM 884 N N . CYS A 1 109 ? -15.072 3.969 13.513 1.00 95.19 109 CYS A N 1
ATOM 885 C CA . CYS A 1 109 ? -15.621 3.636 14.826 1.00 95.19 109 CYS A CA 1
ATOM 886 C C . CYS A 1 109 ? -16.764 2.605 14.745 1.00 95.19 109 CYS A C 1
ATOM 888 O O . CYS A 1 109 ? -16.824 1.690 15.561 1.00 95.19 109 CYS A O 1
ATOM 890 N N . ALA A 1 110 ? -17.613 2.668 13.714 1.00 94.88 110 ALA A N 1
ATOM 891 C CA . ALA A 1 110 ? -18.669 1.681 13.464 1.00 94.88 110 ALA A CA 1
ATOM 892 C C . ALA A 1 110 ? -18.151 0.238 13.284 1.00 94.88 110 ALA A C 1
ATOM 894 O O . ALA A 1 110 ? -18.869 -0.703 13.604 1.00 94.88 110 ALA A O 1
ATOM 895 N N . ASN A 1 111 ? -16.903 0.072 12.840 1.00 95.56 111 ASN A N 1
ATOM 896 C CA . ASN A 1 111 ? -16.267 -1.212 12.530 1.00 95.56 111 ASN A CA 1
ATOM 897 C C . ASN A 1 111 ? -15.265 -1.668 13.606 1.00 95.56 111 ASN A C 1
ATOM 899 O O . ASN A 1 111 ? -14.531 -2.643 13.409 1.00 95.56 111 ASN A O 1
ATOM 903 N N . LEU A 1 112 ? -15.203 -0.957 14.734 1.00 94.81 112 LEU A N 1
ATOM 904 C CA . LEU A 1 112 ? -14.466 -1.396 15.914 1.00 94.81 112 LEU A CA 1
ATOM 905 C C . LEU A 1 112 ? -15.255 -2.465 16.678 1.00 94.81 112 LEU A C 1
ATOM 907 O O . LEU A 1 112 ? -16.481 -2.551 16.573 1.00 94.81 112 LEU A O 1
ATOM 911 N N . LYS A 1 113 ? -14.532 -3.285 17.444 1.00 92.88 113 LYS A N 1
ATOM 912 C CA . LYS A 1 113 ? -15.113 -4.352 18.264 1.00 92.88 113 LYS A CA 1
ATOM 913 C C . LYS A 1 113 ? -15.984 -3.780 19.380 1.00 92.88 113 LYS A C 1
ATOM 915 O O . LYS A 1 113 ? -15.561 -2.860 20.067 1.00 92.88 113 LYS A O 1
ATOM 920 N N . GLU A 1 114 ? -17.166 -4.356 19.563 1.00 90.75 114 GLU A N 1
ATOM 921 C CA . GLU A 1 114 ? -18.108 -3.969 20.614 1.00 90.75 114 GLU A CA 1
ATOM 922 C C . GLU A 1 114 ? -17.923 -4.807 21.888 1.00 90.75 114 GLU A C 1
ATOM 924 O O . GLU A 1 114 ? -17.566 -5.985 21.780 1.00 90.75 114 GLU A O 1
ATOM 929 N N . PRO A 1 115 ? -18.218 -4.254 23.080 1.00 93.44 115 PRO A N 1
ATOM 930 C CA . PRO A 1 115 ? -18.603 -2.863 23.354 1.00 93.44 115 PRO A CA 1
ATOM 931 C C . PRO A 1 115 ? -17.395 -1.910 23.331 1.00 93.44 115 PRO A C 1
ATOM 933 O O . PRO A 1 115 ? -16.410 -2.156 24.034 1.00 93.44 115 PRO A O 1
ATOM 936 N N . LYS A 1 116 ? -17.476 -0.824 22.548 1.00 93.44 116 LYS A N 1
ATOM 937 C CA . LYS A 1 116 ? -16.400 0.178 22.397 1.00 93.44 116 LYS A CA 1
ATOM 938 C C . LYS A 1 116 ? -16.687 1.507 23.093 1.00 93.44 116 LYS A C 1
ATOM 940 O O . LYS A 1 116 ? -17.820 1.979 23.114 1.00 93.44 116 LYS A O 1
ATOM 945 N N . GLU A 1 117 ? -15.627 2.172 23.533 1.00 95.25 117 GLU A N 1
ATOM 946 C CA . GLU A 1 117 ? -15.648 3.547 24.034 1.00 95.25 117 GLU A CA 1
ATOM 947 C C . GLU A 1 117 ? -14.381 4.295 23.583 1.00 95.25 117 GLU A C 1
ATOM 949 O O . GLU A 1 117 ? -13.348 3.684 23.294 1.00 95.25 117 GLU A O 1
ATOM 954 N N . PHE A 1 118 ? -14.468 5.624 23.498 1.00 95.75 118 PHE A N 1
ATOM 955 C CA . PHE A 1 118 ? -13.342 6.489 23.148 1.00 95.75 118 PHE A CA 1
ATOM 956 C C . PHE A 1 118 ? -12.879 7.272 24.375 1.00 95.75 118 PHE A C 1
ATOM 958 O O . PHE A 1 118 ? -13.648 8.032 24.964 1.00 95.75 118 PHE A O 1
ATOM 965 N N . ASP A 1 119 ? -11.613 7.099 24.743 1.00 93.88 119 ASP A N 1
ATOM 966 C CA . ASP A 1 119 ? -10.952 7.900 25.766 1.00 93.88 119 ASP A CA 1
ATOM 967 C C . ASP A 1 119 ? -10.473 9.212 25.129 1.00 93.88 119 ASP A C 1
ATOM 969 O O . ASP A 1 119 ? -9.469 9.242 24.416 1.00 93.88 119 ASP A O 1
ATOM 973 N N . SER A 1 120 ? -11.205 10.303 25.365 1.00 92.62 120 SER A N 1
ATOM 974 C CA . SER A 1 120 ? -10.875 11.625 24.814 1.00 92.62 120 SER A CA 1
ATOM 975 C C . SER A 1 120 ? -9.578 12.216 25.373 1.00 92.62 120 SER A C 1
ATOM 977 O O . SER A 1 120 ? -8.944 13.015 24.683 1.00 92.62 120 SER A O 1
ATOM 979 N N . GLU A 1 121 ? -9.171 11.841 26.591 1.00 91.56 121 GLU A N 1
ATOM 980 C CA . GLU A 1 121 ? -7.940 12.344 27.211 1.00 91.56 121 GLU A CA 1
ATOM 981 C C . GLU A 1 121 ? -6.715 11.693 26.566 1.00 91.56 121 GLU A C 1
ATOM 983 O O . GLU A 1 121 ? -5.767 12.382 26.184 1.00 91.56 121 GLU A O 1
ATOM 988 N N . LYS A 1 122 ? -6.756 10.368 26.374 1.00 90.38 122 LYS A N 1
ATOM 989 C CA . LYS A 1 122 ? -5.677 9.615 25.709 1.00 90.38 122 LYS A CA 1
ATOM 990 C C . LYS A 1 122 ? -5.762 9.641 24.187 1.00 90.38 122 LYS A C 1
ATOM 992 O O . LYS A 1 122 ? -4.775 9.360 23.513 1.00 90.38 122 LYS A O 1
ATOM 997 N N . ARG A 1 123 ? -6.928 10.005 23.645 1.00 93.25 123 ARG A N 1
ATOM 998 C CA . ARG A 1 123 ? -7.302 9.893 22.227 1.00 93.25 123 ARG A CA 1
ATOM 999 C C . ARG A 1 123 ? -7.222 8.461 21.700 1.00 93.25 123 ARG A C 1
ATOM 1001 O O . ARG A 1 123 ? -6.852 8.231 20.549 1.00 93.25 123 ARG A O 1
ATOM 1008 N N . GLU A 1 124 ? -7.600 7.497 22.526 1.00 94.50 124 GLU A N 1
ATOM 1009 C CA . GLU A 1 124 ? -7.512 6.071 22.218 1.00 94.50 124 GLU A CA 1
ATOM 1010 C C . GLU A 1 124 ? -8.894 5.426 22.258 1.00 94.50 124 GLU A C 1
ATOM 1012 O O . GLU A 1 124 ? -9.693 5.667 23.163 1.00 94.50 124 GLU A O 1
ATOM 1017 N N . TRP A 1 125 ? -9.173 4.571 21.279 1.00 95.75 125 TRP A N 1
ATOM 1018 C CA . TRP A 1 125 ? -10.305 3.659 21.368 1.00 95.75 125 TRP A CA 1
ATOM 1019 C C . TRP A 1 125 ? -9.954 2.481 22.262 1.00 95.75 125 TRP A C 1
ATOM 1021 O O . TRP A 1 125 ? -8.839 1.962 22.210 1.00 95.75 125 TRP A O 1
ATOM 1031 N N . TYR A 1 126 ? -10.933 2.001 23.016 1.00 93.94 126 TYR A N 1
ATOM 1032 C CA . TYR A 1 126 ? -10.848 0.718 23.690 1.00 93.94 126 TYR A CA 1
ATOM 1033 C C . TYR A 1 126 ? -12.155 -0.045 23.564 1.00 93.94 126 TYR A C 1
ATOM 1035 O O . TYR A 1 126 ? -13.215 0.523 23.301 1.00 93.94 126 TYR A O 1
ATOM 1043 N N . TRP A 1 127 ? -12.074 -1.351 23.768 1.00 92.81 127 TRP A N 1
ATOM 1044 C CA . TRP A 1 127 ? -13.245 -2.195 23.941 1.00 92.81 127 TRP A CA 1
ATOM 1045 C C . TRP A 1 127 ? -13.143 -2.963 25.254 1.00 92.81 127 TRP A C 1
ATOM 1047 O O . TRP A 1 127 ? -12.043 -3.186 25.765 1.00 92.81 127 TRP A O 1
ATOM 1057 N N . THR A 1 128 ? -14.288 -3.314 25.832 1.00 87.62 128 THR A N 1
ATOM 1058 C CA . THR A 1 128 ? -14.343 -3.941 27.159 1.00 87.62 128 THR A CA 1
ATOM 1059 C C . THR A 1 128 ? -14.825 -5.381 27.063 1.00 87.62 128 THR A C 1
ATOM 1061 O O . THR A 1 128 ? -15.854 -5.655 26.453 1.00 87.62 128 THR A O 1
ATOM 1064 N N . TYR A 1 129 ? -14.117 -6.302 27.712 1.00 85.62 129 TYR A N 1
ATOM 1065 C CA . TYR A 1 129 ? -14.517 -7.702 27.834 1.00 85.62 129 TYR A CA 1
ATOM 1066 C C . TYR A 1 129 ? -14.351 -8.162 29.276 1.00 85.62 129 TYR A C 1
ATOM 1068 O O . TYR A 1 129 ? -13.274 -8.012 29.845 1.00 85.62 129 TYR A O 1
ATOM 1076 N N . GLU A 1 130 ? -15.428 -8.671 29.881 1.00 88.56 130 GLU A N 1
ATOM 1077 C CA . GLU A 1 130 ? -15.446 -9.128 31.283 1.00 88.56 130 GLU A CA 1
ATOM 1078 C C . GLU A 1 130 ? -14.867 -8.094 32.278 1.00 88.56 130 GLU A C 1
ATOM 1080 O O . GLU A 1 130 ? -14.212 -8.430 33.259 1.00 88.56 130 GLU A O 1
ATOM 1085 N N . GLY A 1 131 ?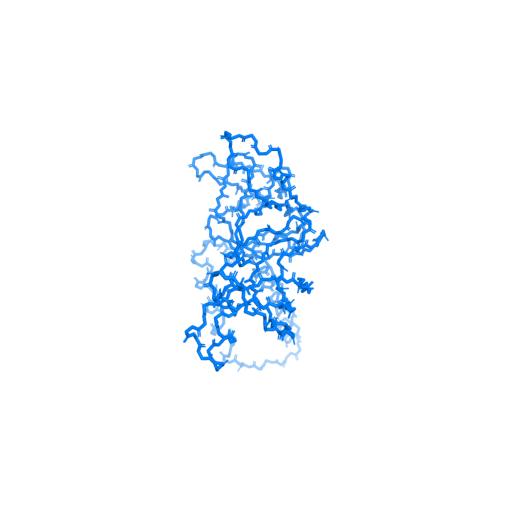 -15.099 -6.801 32.016 1.00 86.19 131 GLY A N 1
ATOM 1086 C CA . GLY A 1 131 ? -14.601 -5.687 32.837 1.00 86.19 131 GLY A CA 1
ATOM 1087 C C . GLY A 1 131 ? -13.155 -5.261 32.549 1.00 86.19 131 GLY A C 1
ATOM 1088 O O . GLY A 1 131 ? -12.704 -4.250 33.085 1.00 86.19 131 GLY A O 1
ATOM 1089 N N . ILE A 1 132 ? -12.441 -5.971 31.673 1.00 87.31 132 ILE A N 1
ATOM 1090 C CA . ILE A 1 132 ? -11.080 -5.639 31.245 1.00 87.31 132 ILE A CA 1
ATOM 1091 C C . ILE A 1 132 ? -11.144 -4.762 29.993 1.00 87.31 132 ILE A C 1
ATOM 1093 O O . ILE A 1 132 ? -11.822 -5.099 29.021 1.00 87.31 132 ILE A O 1
ATOM 1097 N N . LYS A 1 133 ? -10.430 -3.633 30.017 1.00 89.38 133 LYS A N 1
ATOM 1098 C CA . LYS A 1 133 ? -10.337 -2.693 28.893 1.00 89.38 133 LYS A CA 1
ATOM 1099 C C . LYS A 1 133 ? -9.140 -3.022 28.009 1.00 89.38 133 LYS A C 1
ATOM 1101 O O . LYS A 1 133 ? -8.020 -3.144 28.499 1.00 89.38 133 LYS A O 1
ATOM 1106 N N . PHE A 1 134 ? -9.376 -3.083 26.707 1.00 89.94 134 PHE A N 1
ATOM 1107 C CA . PHE A 1 134 ? -8.373 -3.369 25.691 1.00 89.94 134 PHE A CA 1
ATOM 1108 C C . PHE A 1 134 ? -8.234 -2.177 24.755 1.00 89.94 134 PHE A C 1
ATOM 1110 O O . PHE A 1 134 ? -9.124 -1.908 23.947 1.00 89.94 134 PHE A O 1
ATOM 1117 N N . PHE A 1 135 ? -7.131 -1.450 24.904 1.00 91.44 135 PHE A N 1
ATOM 1118 C CA . PHE A 1 135 ? -6.861 -0.210 24.186 1.00 91.44 135 PHE A CA 1
ATOM 1119 C C . PHE A 1 135 ? -6.214 -0.490 22.834 1.00 91.44 135 PHE A C 1
ATOM 1121 O O . PHE A 1 135 ? -5.349 -1.346 22.721 1.00 91.44 135 PHE A O 1
ATOM 1128 N N . TYR A 1 136 ? -6.609 0.262 21.813 1.00 93.44 136 TYR A N 1
ATOM 1129 C CA . TYR A 1 136 ? -5.905 0.318 20.537 1.00 93.44 136 TYR A CA 1
ATOM 1130 C C . TYR A 1 136 ? -4.797 1.371 20.631 1.00 93.44 136 TYR A C 1
ATOM 1132 O O . TYR A 1 136 ? -4.919 2.471 20.087 1.00 93.44 136 TYR A O 1
ATOM 1140 N N . THR A 1 137 ? -3.740 1.050 21.375 1.00 91.88 137 THR A N 1
ATOM 1141 C CA . THR A 1 137 ? -2.644 1.985 21.644 1.00 91.88 137 THR A CA 1
ATOM 1142 C C . THR A 1 137 ? -1.736 2.138 20.428 1.00 91.88 137 THR A C 1
ATOM 1144 O O . THR A 1 137 ? -1.553 1.224 19.622 1.00 91.88 137 THR A O 1
ATOM 1147 N N . LYS A 1 138 ? -1.143 3.325 20.280 1.00 92.69 138 LYS A N 1
ATOM 1148 C CA . LYS A 1 138 ? -0.191 3.614 19.203 1.00 92.69 138 LYS A CA 1
ATOM 1149 C C . LYS A 1 138 ? 0.960 2.596 19.181 1.00 92.69 138 LYS A C 1
ATOM 1151 O O . LYS A 1 138 ? 1.532 2.270 20.215 1.00 92.69 138 LYS A O 1
ATOM 1156 N N . ASN A 1 139 ? 1.351 2.181 17.978 1.00 90.69 139 ASN A N 1
ATOM 1157 C CA . ASN A 1 139 ? 2.376 1.179 17.677 1.00 90.69 139 ASN A CA 1
ATOM 1158 C C . ASN A 1 139 ? 2.039 -0.253 18.127 1.00 90.69 139 ASN A C 1
ATOM 1160 O O . ASN A 1 139 ? 2.906 -1.122 18.045 1.00 90.69 139 ASN A O 1
ATOM 1164 N N . GLU A 1 140 ? 0.809 -0.535 18.560 1.00 89.75 140 GLU A N 1
ATOM 1165 C CA . GLU A 1 140 ? 0.394 -1.916 18.798 1.00 89.75 140 GLU A CA 1
ATOM 1166 C C . GLU A 1 140 ? 0.014 -2.625 17.500 1.00 89.75 140 GLU A C 1
ATOM 1168 O O . GLU A 1 140 ? -0.590 -2.040 16.596 1.00 89.75 140 GLU A O 1
ATOM 1173 N N . LEU A 1 141 ? 0.380 -3.907 17.426 1.00 87.88 141 LEU A N 1
ATOM 1174 C CA . LEU A 1 141 ? 0.085 -4.775 16.295 1.00 87.88 141 LEU A CA 1
ATOM 1175 C C . LEU A 1 141 ? -1.382 -5.221 16.340 1.00 87.88 141 LEU A C 1
ATOM 1177 O O . LEU A 1 141 ? -1.847 -5.800 17.328 1.00 87.88 141 LEU A O 1
ATOM 1181 N N . ILE A 1 142 ? -2.093 -4.990 15.243 1.00 92.06 142 ILE A N 1
ATOM 1182 C CA . ILE A 1 142 ? -3.516 -5.264 15.085 1.00 92.06 142 ILE A CA 1
ATOM 1183 C C . ILE A 1 142 ? -3.775 -6.036 13.784 1.00 92.06 142 ILE A C 1
ATOM 1185 O O . ILE A 1 142 ? -3.188 -5.749 12.739 1.00 92.06 142 ILE A O 1
ATOM 1189 N N . ARG A 1 143 ? -4.676 -7.021 13.847 1.00 92.88 143 ARG A N 1
ATOM 1190 C CA . ARG A 1 143 ? -5.226 -7.728 12.684 1.00 92.88 143 ARG A CA 1
ATOM 1191 C C . ARG A 1 143 ? -6.508 -7.074 12.229 1.00 92.88 143 ARG A C 1
ATOM 1193 O O . ARG A 1 143 ? -7.453 -6.962 13.011 1.00 92.88 143 ARG A O 1
ATOM 1200 N N . VAL A 1 144 ? -6.563 -6.721 10.956 1.00 94.56 144 VAL A N 1
ATOM 1201 C CA . VAL A 1 144 ? -7.719 -6.067 10.350 1.00 94.56 144 VAL A CA 1
ATOM 1202 C C . VAL A 1 144 ? -8.155 -6.839 9.135 1.00 94.56 144 VAL A C 1
ATOM 1204 O O . VAL A 1 144 ? -7.334 -7.201 8.298 1.00 94.56 144 VAL A O 1
ATOM 1207 N N . ARG A 1 145 ? -9.461 -7.067 9.029 1.00 95.75 145 ARG A N 1
ATOM 1208 C CA . ARG A 1 145 ? -10.038 -7.533 7.778 1.00 95.75 145 ARG A CA 1
ATOM 1209 C C . ARG A 1 145 ? -10.356 -6.338 6.897 1.00 95.75 145 ARG A C 1
ATOM 1211 O O . ARG A 1 145 ? -11.043 -5.418 7.339 1.00 95.75 145 ARG A O 1
ATOM 1218 N N . ILE A 1 146 ? -9.871 -6.374 5.667 1.00 96.06 146 ILE A N 1
ATOM 1219 C CA . ILE A 1 146 ? -10.160 -5.378 4.646 1.00 96.06 146 ILE A CA 1
ATOM 1220 C C . ILE A 1 146 ? -11.622 -5.497 4.229 1.00 96.06 146 ILE A C 1
ATOM 1222 O O . ILE A 1 146 ? -12.114 -6.593 3.967 1.00 96.06 146 ILE A O 1
ATOM 1226 N N . LEU A 1 147 ? -12.313 -4.361 4.211 1.00 95.69 147 LEU A N 1
ATOM 1227 C CA . LEU A 1 147 ? -13.672 -4.248 3.697 1.00 95.69 147 LEU A CA 1
ATOM 1228 C C . LEU A 1 147 ? -13.636 -3.767 2.255 1.00 95.69 147 LEU A C 1
ATOM 1230 O O . LEU A 1 147 ? -14.159 -4.434 1.379 1.00 95.69 147 LEU A O 1
ATOM 1234 N N . ASP A 1 148 ? -12.990 -2.630 2.012 1.00 94.31 148 ASP A N 1
ATOM 1235 C CA . ASP A 1 148 ? -12.975 -2.040 0.679 1.00 94.31 148 ASP A CA 1
ATOM 1236 C C . ASP A 1 148 ? -11.757 -1.135 0.470 1.00 94.31 148 ASP A C 1
ATOM 1238 O O . ASP A 1 148 ? -11.174 -0.619 1.431 1.00 94.31 148 ASP A O 1
ATOM 1242 N N . THR A 1 149 ? -11.390 -0.932 -0.792 1.00 93.38 149 THR A N 1
ATOM 1243 C CA . THR A 1 149 ? -10.308 -0.052 -1.235 1.00 93.38 149 THR A CA 1
ATOM 1244 C C . THR A 1 149 ? -10.862 1.007 -2.178 1.00 93.38 149 THR A C 1
ATOM 1246 O O . THR A 1 149 ? -11.366 0.696 -3.252 1.00 93.38 149 THR A O 1
ATOM 1249 N N . TYR A 1 150 ? -10.697 2.271 -1.806 1.00 91.56 150 TYR A N 1
ATOM 1250 C CA . TYR A 1 150 ? -11.145 3.420 -2.577 1.00 91.56 150 TYR A CA 1
ATOM 1251 C C . TYR A 1 150 ? -9.967 4.130 -3.252 1.00 91.56 150 TYR A C 1
ATOM 1253 O O . TYR A 1 150 ? -8.907 4.330 -2.648 1.00 91.56 150 TYR A O 1
ATOM 1261 N N . PHE A 1 151 ? -10.173 4.552 -4.500 1.00 90.81 151 PHE A N 1
ATOM 1262 C CA . PHE A 1 151 ? -9.239 5.384 -5.252 1.00 90.81 151 PHE A CA 1
ATOM 1263 C C . PHE A 1 151 ? -9.879 6.734 -5.539 1.00 90.81 151 PHE A C 1
ATOM 1265 O O . PHE A 1 151 ? -10.937 6.805 -6.159 1.00 90.81 151 PHE A O 1
ATOM 1272 N N . SER A 1 152 ? -9.211 7.806 -5.129 1.00 87.06 152 SER A N 1
ATOM 1273 C CA . SER A 1 152 ? -9.681 9.160 -5.419 1.00 87.06 152 SER A CA 1
ATOM 1274 C C . SER A 1 152 ? -9.541 9.456 -6.913 1.00 87.06 152 SER A C 1
ATOM 1276 O O . SER A 1 152 ? -8.515 9.118 -7.518 1.00 87.06 152 SER A O 1
ATOM 1278 N N . ASP A 1 153 ? -10.556 10.085 -7.510 1.00 78.69 153 ASP A N 1
ATOM 1279 C CA . ASP A 1 153 ? -10.479 10.565 -8.889 1.00 78.69 153 ASP A CA 1
ATOM 1280 C C . ASP A 1 153 ? -9.515 11.768 -8.948 1.00 78.69 153 ASP A C 1
ATOM 1282 O O . ASP A 1 153 ? -9.711 12.753 -8.226 1.00 78.69 153 ASP A O 1
ATOM 1286 N N . PRO A 1 154 ? -8.466 11.731 -9.793 1.00 69.06 154 PRO A N 1
ATOM 1287 C CA . PRO A 1 154 ? -7.567 12.866 -9.992 1.00 69.06 154 PRO A CA 1
ATOM 1288 C C . PRO A 1 154 ? -8.277 14.166 -10.403 1.00 69.06 154 PRO A C 1
ATOM 1290 O O . PRO A 1 154 ? -7.732 15.248 -10.187 1.00 69.06 154 PRO A O 1
ATOM 1293 N N . ASN A 1 155 ? -9.471 14.073 -10.996 1.00 70.44 155 ASN A N 1
ATOM 1294 C CA . ASN A 1 155 ? -10.249 15.215 -11.475 1.00 70.44 155 ASN A CA 1
ATOM 1295 C C . ASN A 1 155 ? -11.126 15.857 -10.388 1.00 70.44 155 ASN A C 1
ATOM 1297 O O . ASN A 1 155 ? -11.553 16.998 -10.554 1.00 70.44 155 ASN A O 1
ATOM 1301 N N . GLU A 1 156 ? -11.377 15.156 -9.279 1.00 64.56 156 GLU A N 1
ATOM 1302 C CA . GLU A 1 156 ? -12.225 15.622 -8.171 1.00 64.56 156 GLU A CA 1
ATOM 1303 C C . GLU A 1 156 ? -11.424 16.229 -7.009 1.00 64.56 156 GLU A C 1
ATOM 1305 O O . GLU A 1 156 ? -11.995 16.593 -5.979 1.00 64.56 156 GLU A O 1
ATOM 1310 N N . ALA A 1 157 ? -10.102 16.368 -7.160 1.00 57.38 157 ALA A N 1
ATOM 1311 C CA . ALA A 1 157 ? -9.223 16.970 -6.163 1.00 57.38 157 ALA A CA 1
ATOM 1312 C C . ALA A 1 157 ? -9.515 18.475 -5.983 1.00 57.38 157 ALA A C 1
ATOM 1314 O O . ALA A 1 157 ? -8.809 19.347 -6.498 1.00 57.38 157 ALA A O 1
ATOM 1315 N N . ASN A 1 158 ? -10.566 18.794 -5.228 1.00 54.38 158 ASN A N 1
ATOM 1316 C CA . ASN A 1 158 ? -10.794 20.127 -4.689 1.00 54.38 158 ASN A CA 1
ATOM 1317 C C . ASN A 1 158 ? -9.606 20.488 -3.784 1.00 54.38 158 ASN A C 1
ATOM 1319 O O . ASN A 1 158 ? -9.245 19.744 -2.877 1.00 54.38 158 ASN A O 1
ATOM 1323 N N . LYS A 1 159 ? -8.978 21.635 -4.063 1.00 54.62 159 LYS A N 1
ATOM 1324 C CA . LYS A 1 159 ? -7.658 22.066 -3.560 1.00 54.62 159 LYS A CA 1
ATOM 1325 C C . LYS A 1 159 ? -7.538 22.303 -2.042 1.00 54.62 159 LYS A C 1
ATOM 1327 O O . LYS A 1 159 ? -6.519 22.843 -1.621 1.00 54.62 159 LYS A O 1
ATOM 1332 N N . GLU A 1 160 ? -8.520 21.938 -1.224 1.00 54.22 160 GLU A N 1
ATOM 1333 C CA . GLU A 1 160 ? -8.570 22.364 0.185 1.00 54.22 160 GLU A CA 1
ATOM 1334 C C . GLU A 1 160 ? -8.353 21.248 1.213 1.00 54.22 160 GLU A C 1
ATOM 1336 O O . GLU A 1 160 ? -7.988 21.551 2.345 1.00 54.22 160 GLU A O 1
ATOM 1341 N N . GLU A 1 161 ? -8.400 19.971 0.829 1.00 56.72 161 GLU A N 1
ATOM 1342 C CA . GLU A 1 161 ? -7.953 18.875 1.697 1.00 56.72 161 GLU A CA 1
ATOM 1343 C C . GLU A 1 161 ? -7.121 17.877 0.888 1.00 56.72 161 GLU A C 1
ATOM 1345 O O . GLU A 1 161 ? -7.477 17.507 -0.230 1.00 56.72 161 GLU A O 1
ATOM 1350 N N . ALA A 1 162 ? -5.974 17.455 1.425 1.00 62.56 162 ALA A N 1
ATOM 1351 C CA . ALA A 1 162 ? -5.104 16.470 0.788 1.00 62.56 162 ALA A CA 1
ATOM 1352 C C . ALA A 1 162 ? -5.753 15.076 0.857 1.00 62.56 162 ALA A C 1
ATOM 1354 O O . ALA A 1 162 ? -5.391 14.249 1.695 1.00 62.56 162 ALA A O 1
ATOM 1355 N N . ILE A 1 163 ? -6.746 14.827 0.001 1.00 69.88 163 ILE A N 1
ATOM 1356 C CA . ILE A 1 163 ? -7.397 13.522 -0.109 1.00 69.88 163 ILE A CA 1
ATOM 1357 C C . ILE A 1 163 ? -6.354 12.528 -0.633 1.00 69.88 163 ILE A C 1
ATOM 1359 O O . ILE A 1 163 ? -5.746 12.764 -1.683 1.00 69.88 163 ILE A O 1
ATOM 1363 N N . PRO A 1 164 ? -6.107 11.412 0.068 1.00 80.88 164 PRO A N 1
ATOM 1364 C CA . PRO A 1 164 ? -5.135 10.445 -0.401 1.00 80.88 164 PRO A CA 1
ATOM 1365 C C . PRO A 1 164 ? -5.610 9.747 -1.675 1.00 80.88 164 PRO A C 1
ATOM 1367 O O . PRO A 1 164 ? -6.789 9.433 -1.833 1.00 80.88 164 PRO A O 1
ATOM 1370 N N . SER A 1 165 ? -4.677 9.449 -2.580 1.00 87.38 165 SER A N 1
ATOM 1371 C CA . SER A 1 165 ? -4.985 8.796 -3.861 1.00 87.38 165 SER A CA 1
ATOM 1372 C C . SER A 1 165 ? -5.515 7.367 -3.708 1.00 87.38 165 SER A C 1
ATOM 1374 O O . SER A 1 165 ? -6.227 6.886 -4.583 1.00 87.38 165 SER A O 1
ATOM 1376 N N . MET A 1 166 ? -5.183 6.702 -2.600 1.00 91.81 166 MET A N 1
ATOM 1377 C CA . MET A 1 166 ? -5.700 5.391 -2.217 1.00 91.81 166 MET A CA 1
ATOM 1378 C C . MET A 1 166 ? -6.009 5.402 -0.721 1.00 91.81 166 MET A C 1
ATOM 1380 O O . MET A 1 166 ? -5.172 5.817 0.090 1.00 91.81 166 MET A O 1
ATOM 1384 N N . SER A 1 167 ? -7.195 4.933 -0.355 1.00 92.69 167 SER A N 1
ATOM 1385 C CA . SER A 1 167 ? -7.594 4.701 1.029 1.00 92.69 167 SER A CA 1
ATOM 1386 C C . SER A 1 167 ? -8.216 3.319 1.154 1.00 92.69 167 SER A C 1
ATOM 1388 O O . SER A 1 167 ? -8.866 2.818 0.242 1.00 92.69 167 SER A O 1
ATOM 1390 N N . ILE A 1 168 ? -7.974 2.669 2.284 1.00 95.25 168 ILE A N 1
ATOM 1391 C CA . ILE A 1 168 ? -8.479 1.326 2.548 1.00 95.25 168 ILE A CA 1
ATOM 1392 C C . ILE A 1 168 ? -9.318 1.393 3.811 1.00 95.25 168 ILE A C 1
ATOM 1394 O O . ILE A 1 168 ? -8.913 2.009 4.797 1.00 95.25 168 ILE A O 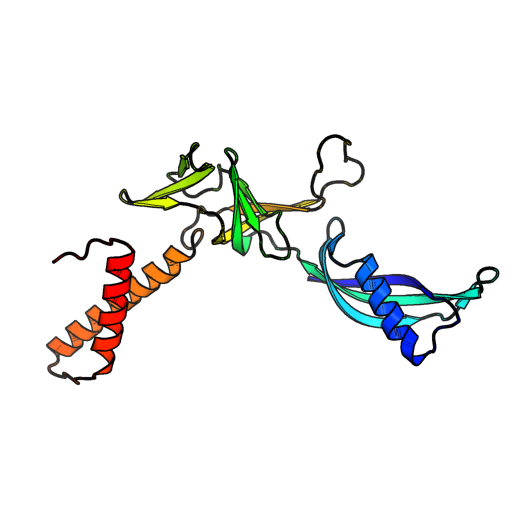1
ATOM 1398 N N . THR A 1 169 ? -10.474 0.744 3.798 1.00 96.56 169 THR A N 1
ATOM 1399 C CA . THR A 1 169 ? -11.319 0.592 4.978 1.00 96.56 169 THR A CA 1
ATOM 1400 C C . THR A 1 169 ? -11.275 -0.838 5.490 1.00 96.56 169 THR A C 1
ATOM 1402 O O . THR A 1 169 ? -11.151 -1.793 4.722 1.00 96.56 169 THR A O 1
ATOM 1405 N N . GLY A 1 170 ? -11.360 -0.998 6.808 1.00 96.38 170 GLY A N 1
ATOM 1406 C CA . GLY A 1 170 ? -11.328 -2.310 7.442 1.00 96.38 170 GLY A CA 1
ATOM 1407 C C . GLY A 1 170 ? -12.245 -2.439 8.652 1.00 96.38 170 GLY A C 1
ATOM 1408 O O . GLY A 1 170 ? -12.882 -1.475 9.091 1.00 96.38 170 GLY A O 1
ATOM 1409 N N . THR A 1 171 ? -12.292 -3.655 9.192 1.00 95.75 171 THR A N 1
ATOM 1410 C CA . THR A 1 171 ? -13.041 -4.034 10.395 1.00 95.75 171 THR A CA 1
ATOM 1411 C C . THR A 1 171 ? -12.221 -4.926 11.321 1.00 95.75 171 THR A C 1
ATOM 1413 O O . THR A 1 171 ? -11.371 -5.705 10.879 1.00 95.75 171 THR A O 1
ATOM 1416 N N . VAL A 1 172 ? -12.508 -4.824 12.619 1.00 94.50 172 VAL A N 1
ATOM 1417 C CA . VAL A 1 172 ? -11.929 -5.665 13.682 1.00 94.50 172 VAL A CA 1
ATOM 1418 C C . VAL A 1 172 ? -12.998 -6.340 14.544 1.00 94.50 172 VAL A C 1
ATOM 1420 O O . VAL A 1 172 ? -12.699 -6.852 15.617 1.00 94.50 172 VAL A O 1
ATOM 1423 N N . GLN A 1 173 ? -14.256 -6.340 14.096 1.00 88.75 173 GLN A N 1
ATOM 1424 C CA . GLN A 1 173 ? -15.378 -6.847 14.894 1.00 88.75 173 GLN A CA 1
ATOM 1425 C C . GLN A 1 173 ? -15.351 -8.358 15.120 1.00 88.75 173 GLN A C 1
ATOM 1427 O O . GLN A 1 173 ? -15.770 -8.824 16.177 1.00 88.75 173 GLN A O 1
ATOM 1432 N N . GLN A 1 174 ? -14.888 -9.129 14.136 1.00 83.56 174 GLN A N 1
ATOM 1433 C CA . GLN A 1 174 ? -14.927 -10.586 14.230 1.00 83.56 174 GLN A CA 1
ATOM 1434 C C . GLN A 1 174 ? -13.867 -11.140 15.184 1.00 83.56 174 GLN A C 1
ATOM 1436 O O . GLN A 1 174 ? -12.802 -10.556 15.387 1.00 83.56 174 GLN A O 1
ATOM 1441 N N . ASP A 1 175 ? -14.153 -12.308 15.748 1.00 77.25 175 ASP A N 1
ATOM 1442 C CA . ASP A 1 175 ? -13.219 -12.995 16.631 1.00 77.25 175 ASP A CA 1
ATOM 1443 C C . ASP A 1 175 ? -11.942 -13.418 15.893 1.00 77.25 175 ASP A C 1
ATOM 1445 O O . ASP A 1 175 ? -11.963 -13.798 14.723 1.00 77.25 175 ASP A O 1
ATOM 1449 N N . GLY A 1 176 ? -10.805 -13.304 16.584 1.00 75.94 176 GLY A N 1
ATOM 1450 C CA . GLY A 1 176 ? -9.475 -13.504 15.998 1.00 75.94 176 GLY A CA 1
ATOM 1451 C C . GLY A 1 176 ? -8.898 -12.284 15.265 1.00 75.94 176 GLY A C 1
ATOM 1452 O O . GLY A 1 176 ? -7.738 -12.337 14.848 1.00 75.94 176 GLY A O 1
ATOM 1453 N N . LEU A 1 177 ? -9.665 -11.192 15.143 1.00 80.06 177 LEU A N 1
ATOM 1454 C CA . LEU A 1 177 ? -9.193 -9.872 14.710 1.00 80.06 177 LEU A CA 1
ATOM 1455 C C . LEU A 1 177 ? -8.962 -8.937 15.906 1.00 80.06 177 LEU A C 1
ATOM 1457 O O . LEU A 1 177 ? -9.332 -9.246 17.040 1.00 80.06 177 LEU A O 1
ATOM 1461 N N . GLY A 1 178 ? -8.351 -7.781 15.647 1.00 81.38 178 GLY A N 1
ATOM 1462 C CA . GLY A 1 178 ? -7.996 -6.813 16.678 1.00 81.38 178 GLY A CA 1
ATOM 1463 C C . GLY A 1 178 ? -6.588 -7.045 17.222 1.00 81.38 178 GLY A C 1
ATOM 1464 O O . GLY A 1 178 ? -5.683 -7.430 16.481 1.00 81.38 178 GLY A O 1
ATOM 1465 N N . LEU A 1 179 ? -6.376 -6.728 18.498 1.00 76.62 179 LEU A N 1
ATOM 1466 C CA . LEU A 1 179 ? -5.049 -6.725 19.116 1.00 76.62 179 LEU A CA 1
ATOM 1467 C C . LEU A 1 179 ? -4.398 -8.109 19.057 1.00 76.62 179 LEU A C 1
ATOM 1469 O O . LEU A 1 179 ? -4.969 -9.104 19.508 1.00 76.62 179 LEU A O 1
ATOM 1473 N N . PHE A 1 180 ? -3.159 -8.163 18.572 1.00 66.19 180 PHE A N 1
ATOM 1474 C CA . PHE A 1 180 ? -2.406 -9.413 18.448 1.00 66.19 180 PHE A CA 1
ATOM 1475 C C . PHE A 1 180 ? -2.156 -10.095 19.806 1.00 66.19 180 PHE A C 1
ATOM 1477 O O . PHE A 1 180 ? -2.049 -11.321 19.885 1.00 66.19 180 PHE A O 1
ATOM 1484 N N . ILE A 1 181 ? -2.142 -9.310 20.892 1.00 56.31 181 ILE A N 1
ATOM 1485 C CA . ILE A 1 181 ? -2.001 -9.791 22.275 1.00 56.31 181 ILE A CA 1
ATOM 1486 C C . ILE A 1 181 ? -3.051 -10.865 22.598 1.00 56.31 181 ILE A C 1
ATOM 1488 O O . ILE A 1 181 ? -2.729 -11.850 23.265 1.00 56.31 181 ILE A O 1
ATOM 1492 N N . PHE A 1 182 ? -4.270 -10.747 22.058 1.00 48.84 182 PHE A N 1
ATOM 1493 C CA . PHE A 1 182 ? -5.314 -11.745 22.279 1.00 48.84 182 PHE A CA 1
ATOM 1494 C C . PHE A 1 182 ? -4.949 -13.105 21.723 1.00 48.84 182 PHE A C 1
ATOM 1496 O O . PHE A 1 182 ? -5.193 -14.101 22.387 1.00 48.84 182 PHE A O 1
ATOM 1503 N N . VAL A 1 183 ? -4.345 -13.179 20.541 1.00 43.94 183 VAL A N 1
ATOM 1504 C CA . VAL A 1 183 ? -4.082 -14.476 19.916 1.00 43.94 183 VAL A CA 1
ATOM 1505 C C . VAL A 1 183 ? -2.932 -15.172 20.627 1.00 43.94 183 VAL A C 1
ATOM 1507 O O . VAL A 1 183 ? -3.058 -16.345 20.944 1.00 43.94 183 VAL A O 1
ATOM 1510 N N . SER A 1 184 ? -1.864 -14.461 20.993 1.00 45.81 184 SER A N 1
ATOM 1511 C CA . SER A 1 184 ? -0.760 -15.079 21.738 1.00 45.81 184 SER A CA 1
ATOM 1512 C C . SER A 1 184 ? -1.154 -15.484 23.157 1.00 45.81 184 SER A C 1
ATOM 1514 O O . SER A 1 184 ? -0.784 -16.571 23.591 1.00 45.81 184 SER A O 1
ATOM 1516 N N . ILE A 1 185 ? -1.920 -14.665 23.887 1.00 50.28 185 ILE A N 1
ATOM 1517 C CA . ILE A 1 185 ? -2.323 -15.010 25.257 1.00 50.28 185 ILE A CA 1
ATOM 1518 C C . ILE A 1 185 ? -3.400 -16.098 25.253 1.00 50.28 185 ILE A C 1
ATOM 1520 O O . ILE A 1 185 ? -3.244 -17.058 25.999 1.00 50.28 185 ILE A O 1
ATOM 1524 N N . LEU A 1 186 ? -4.435 -16.039 24.400 1.00 48.62 186 LEU A N 1
ATOM 1525 C CA . LEU A 1 186 ? -5.417 -17.131 24.327 1.00 48.62 186 LEU A CA 1
ATOM 1526 C C . LEU A 1 186 ? -4.780 -18.424 23.818 1.00 48.62 186 LEU A C 1
ATOM 1528 O O . LEU A 1 186 ? -5.104 -19.480 24.344 1.00 48.62 186 LEU A O 1
ATOM 1532 N N . VAL A 1 187 ? -3.872 -18.374 22.834 1.00 46.16 187 VAL A N 1
ATOM 1533 C CA . VAL A 1 187 ? -3.151 -19.572 22.368 1.00 46.16 187 VAL A CA 1
ATOM 1534 C C . VAL A 1 187 ? -2.271 -20.121 23.483 1.00 46.16 187 VAL A C 1
ATOM 1536 O O . VAL A 1 187 ? -2.323 -21.320 23.728 1.00 46.16 187 VAL A O 1
ATOM 1539 N N . ASN A 1 188 ? -1.551 -19.277 24.227 1.00 48.97 188 ASN A N 1
ATOM 1540 C CA . ASN A 1 188 ? -0.744 -19.724 25.362 1.00 48.97 188 ASN A CA 1
ATOM 1541 C C . ASN A 1 188 ? -1.601 -20.266 26.515 1.00 48.97 188 ASN A C 1
ATOM 1543 O O . ASN A 1 188 ? -1.243 -21.287 27.091 1.00 48.97 188 ASN A O 1
ATOM 1547 N N . ILE A 1 189 ? -2.744 -19.650 26.832 1.00 53.88 189 ILE A N 1
ATOM 1548 C CA . ILE A 1 189 ? -3.675 -20.126 27.867 1.00 53.88 189 ILE A CA 1
ATOM 1549 C C . ILE A 1 189 ? -4.352 -21.424 27.421 1.00 53.88 189 ILE A C 1
ATOM 1551 O O . ILE A 1 189 ? -4.419 -22.368 28.199 1.00 53.88 189 ILE A O 1
ATOM 1555 N N . LEU A 1 190 ? -4.808 -21.533 26.172 1.00 48.78 190 LEU A N 1
ATOM 1556 C CA . LEU A 1 190 ? -5.385 -22.767 25.631 1.00 48.78 190 LEU A CA 1
ATOM 1557 C C . LEU A 1 190 ? -4.338 -23.878 25.558 1.00 48.78 190 LEU A C 1
ATOM 1559 O O . LEU A 1 190 ? -4.642 -25.015 25.904 1.00 48.78 190 LEU A O 1
ATOM 1563 N N . GLN A 1 191 ? -3.102 -23.569 25.167 1.00 49.97 191 GLN A N 1
ATOM 1564 C CA . GLN A 1 191 ? -1.988 -24.514 25.171 1.00 49.97 191 GLN A CA 1
ATOM 1565 C C . GLN A 1 191 ? -1.631 -24.934 26.601 1.00 49.97 191 GLN A C 1
ATOM 1567 O O . GLN A 1 191 ? -1.432 -26.122 26.838 1.00 49.97 191 GLN A O 1
ATOM 1572 N N . PHE A 1 192 ? -1.659 -24.012 27.565 1.00 54.09 192 PHE A N 1
ATOM 1573 C CA . PHE A 1 192 ? -1.480 -24.290 28.990 1.00 54.09 192 PHE A CA 1
ATOM 1574 C C . PHE A 1 192 ? -2.609 -25.158 29.563 1.00 54.09 192 PHE A C 1
ATOM 1576 O O . PHE A 1 192 ? -2.334 -26.136 30.248 1.00 54.09 192 PHE A O 1
ATOM 1583 N N . LEU A 1 193 ? -3.875 -24.879 29.239 1.00 47.12 193 LEU A N 1
ATOM 1584 C CA . LEU A 1 193 ? -5.028 -25.675 29.674 1.00 47.12 193 LEU A CA 1
ATOM 1585 C C . LEU A 1 193 ? -5.017 -27.078 29.052 1.00 47.12 193 LEU A C 1
ATOM 1587 O O . LEU A 1 193 ? -5.302 -28.060 29.737 1.00 47.12 193 LEU A O 1
ATOM 1591 N N . LYS A 1 194 ? -4.624 -27.195 27.779 1.00 49.66 194 LYS A N 1
ATOM 1592 C CA . LYS A 1 194 ? -4.447 -28.483 27.094 1.00 49.66 194 LYS A CA 1
ATOM 1593 C C . LYS A 1 194 ? -3.280 -29.272 27.694 1.00 49.66 194 LYS A C 1
ATOM 1595 O O . LYS A 1 194 ? -3.398 -30.477 27.888 1.00 49.66 194 LYS A O 1
ATOM 1600 N N . TYR A 1 195 ? -2.183 -28.596 28.040 1.00 48.62 195 TYR A N 1
ATOM 1601 C CA . TYR A 1 195 ? -1.038 -29.195 28.724 1.00 48.62 195 TYR A CA 1
ATOM 1602 C C . TYR A 1 195 ? -1.403 -29.647 30.142 1.00 48.62 195 TYR A C 1
ATOM 1604 O O . TYR A 1 195 ? -1.067 -30.761 30.525 1.00 48.62 195 TYR A O 1
ATOM 1612 N N . ARG A 1 196 ? -2.173 -28.845 30.887 1.00 50.31 196 ARG A N 1
ATOM 1613 C CA . ARG A 1 196 ? -2.690 -29.193 32.216 1.00 50.31 196 ARG A CA 1
ATOM 1614 C C . ARG A 1 196 ? -3.555 -30.452 32.173 1.00 50.31 196 ARG A C 1
ATOM 1616 O O . ARG A 1 196 ? -3.271 -31.384 32.908 1.00 50.31 196 ARG A O 1
ATOM 1623 N N . GLN A 1 197 ? -4.516 -30.535 31.248 1.00 52.53 197 GLN A N 1
ATOM 1624 C CA . GLN A 1 197 ? -5.326 -31.748 31.065 1.00 52.53 197 GLN A CA 1
ATOM 1625 C C . GLN A 1 197 ? -4.474 -32.985 30.745 1.00 52.53 197 GLN A C 1
ATOM 1627 O O . GLN A 1 197 ? -4.794 -34.080 31.194 1.00 52.53 197 GLN A O 1
ATOM 1632 N N . VAL A 1 198 ? -3.393 -32.834 29.972 1.00 52.72 198 VAL A N 1
ATOM 1633 C CA . VAL A 1 198 ? -2.462 -33.931 29.662 1.00 52.72 198 VAL A CA 1
ATOM 1634 C C . VAL A 1 198 ? -1.639 -34.331 30.888 1.00 52.72 198 VAL A C 1
ATOM 1636 O O . VAL A 1 198 ? -1.484 -35.524 31.134 1.00 52.72 198 VAL A O 1
ATOM 1639 N N . VAL A 1 199 ? -1.151 -33.367 31.672 1.00 50.34 199 VAL A N 1
ATOM 1640 C CA . VAL A 1 199 ? -0.403 -33.613 32.914 1.00 50.34 199 VAL A CA 1
ATOM 1641 C C . VAL A 1 199 ? -1.289 -34.284 33.962 1.00 50.34 199 VAL A C 1
ATOM 1643 O O . VAL A 1 199 ? -0.875 -35.298 34.513 1.00 50.34 199 VAL A O 1
ATOM 1646 N N . ASP A 1 200 ? -2.519 -33.813 34.168 1.00 49.50 200 ASP A N 1
ATOM 1647 C CA . ASP A 1 200 ? -3.484 -34.434 35.087 1.00 49.50 200 ASP A CA 1
ATOM 1648 C C . ASP A 1 200 ? -3.743 -35.903 34.688 1.00 49.50 200 ASP A C 1
ATOM 1650 O O . ASP A 1 200 ? -3.696 -36.808 35.522 1.00 49.50 200 ASP A O 1
ATOM 1654 N N . LYS A 1 201 ? -3.862 -36.174 33.379 1.00 52.19 201 LYS A N 1
ATOM 1655 C CA . LYS A 1 201 ? -4.012 -37.529 32.819 1.00 52.19 201 LYS A CA 1
ATOM 1656 C C . LYS A 1 201 ? -2.739 -38.386 32.910 1.00 52.19 201 LYS A C 1
ATOM 1658 O O . LYS A 1 201 ? -2.823 -39.614 32.887 1.00 52.19 201 LYS A O 1
ATOM 1663 N N . MET A 1 202 ? -1.553 -37.777 32.975 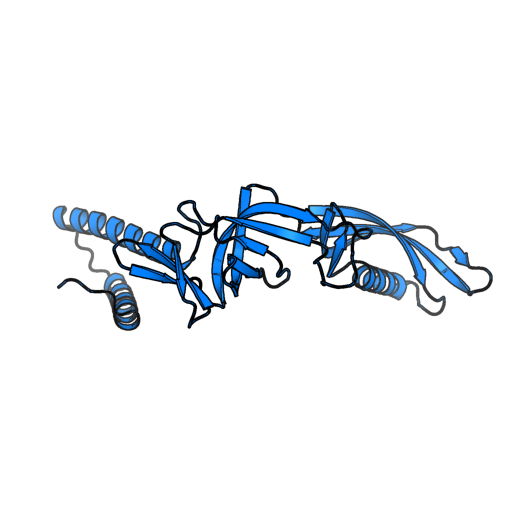1.00 38.59 202 MET A N 1
ATOM 1664 C CA . MET A 1 202 ? -0.274 -38.472 33.195 1.00 38.59 202 MET A CA 1
ATOM 1665 C C . MET A 1 202 ? -0.040 -38.786 34.679 1.00 38.59 202 MET A C 1
ATOM 1667 O O . MET A 1 202 ? 0.510 -39.844 34.993 1.00 38.59 202 MET A O 1
ATOM 1671 N N . VAL A 1 203 ? -0.506 -37.912 35.577 1.00 52.41 203 VAL A N 1
ATOM 1672 C CA . VAL A 1 203 ? -0.495 -38.110 37.034 1.00 52.41 203 VAL A CA 1
ATOM 1673 C C . VAL A 1 203 ? -1.456 -39.234 37.433 1.00 52.41 203 VAL A C 1
ATOM 1675 O O . VAL A 1 203 ? -1.054 -40.121 38.181 1.00 52.41 203 VAL A O 1
ATOM 1678 N N . GLU A 1 204 ? -2.663 -39.292 36.858 1.00 49.53 204 GLU A N 1
ATOM 1679 C CA . GLU A 1 204 ? -3.605 -40.409 37.072 1.00 49.53 204 GLU A CA 1
ATOM 1680 C C . GLU A 1 204 ? -3.057 -41.772 36.607 1.00 49.53 204 GLU A C 1
ATOM 1682 O O . GLU A 1 204 ? -3.430 -42.811 37.147 1.00 49.53 204 GLU A O 1
ATOM 1687 N N . ASN A 1 205 ? -2.137 -41.789 35.635 1.00 50.25 205 ASN A N 1
ATOM 1688 C CA . ASN A 1 205 ? -1.564 -43.012 35.062 1.00 50.25 205 ASN A CA 1
ATOM 1689 C C . ASN A 1 205 ? -0.193 -43.413 35.650 1.00 50.25 205 ASN A C 1
ATOM 1691 O O . ASN A 1 205 ? 0.484 -44.270 35.075 1.00 50.25 205 ASN A O 1
ATOM 1695 N N . ASN A 1 206 ? 0.228 -42.828 36.783 1.00 45.34 206 ASN A N 1
ATOM 1696 C CA . ASN A 1 206 ? 1.463 -43.174 37.511 1.00 45.34 206 ASN A CA 1
ATOM 1697 C C . ASN A 1 206 ? 2.734 -43.254 36.633 1.00 45.34 206 ASN A C 1
ATOM 1699 O O . ASN A 1 206 ? 3.621 -44.079 36.861 1.00 45.34 206 ASN A O 1
ATOM 1703 N N . ARG A 1 207 ? 2.863 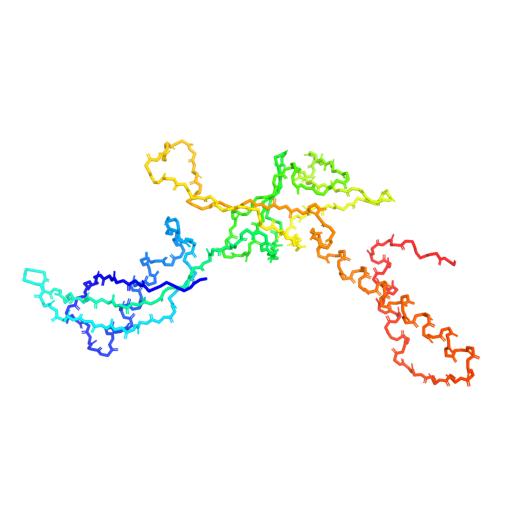-42.379 35.628 1.00 49.44 207 ARG A N 1
ATOM 1704 C CA . ARG A 1 207 ? 4.121 -42.191 34.884 1.00 49.44 207 ARG A CA 1
ATOM 1705 C C . ARG A 1 207 ? 4.596 -40.755 35.041 1.00 49.44 207 ARG A C 1
ATOM 1707 O O . ARG A 1 207 ? 4.364 -39.919 34.175 1.00 49.44 207 ARG A O 1
ATOM 1714 N N . VAL A 1 208 ? 5.278 -40.469 36.146 1.00 43.78 208 VAL A N 1
ATOM 1715 C CA . VAL A 1 208 ? 5.970 -39.188 36.331 1.00 43.78 208 VAL A CA 1
ATOM 1716 C C . VAL A 1 208 ? 7.369 -39.308 35.731 1.00 43.78 208 VAL A C 1
ATOM 1718 O O . VAL A 1 208 ? 8.213 -40.027 36.259 1.00 43.78 208 VAL A O 1
ATOM 1721 N N . ILE A 1 209 ? 7.612 -38.611 34.620 1.00 40.09 209 ILE A N 1
ATOM 1722 C CA . ILE A 1 209 ? 8.967 -38.328 34.137 1.00 40.09 209 ILE A CA 1
ATOM 1723 C C . ILE A 1 209 ? 9.283 -36.896 34.574 1.00 40.09 209 ILE A C 1
ATOM 1725 O O . ILE A 1 209 ? 8.710 -35.936 34.063 1.00 40.09 209 ILE A O 1
ATOM 1729 N N . ASP A 1 210 ? 10.163 -36.772 35.563 1.00 41.41 210 ASP A N 1
ATOM 1730 C CA . ASP A 1 210 ? 10.662 -35.505 36.096 1.00 41.41 210 ASP A CA 1
ATOM 1731 C C . ASP A 1 210 ? 11.618 -34.860 35.080 1.00 41.41 210 ASP A C 1
ATOM 1733 O O . ASP A 1 210 ? 12.827 -35.099 35.081 1.00 41.41 210 ASP A O 1
ATOM 1737 N N . THR A 1 211 ? 11.078 -34.090 34.132 1.00 40.62 211 THR A N 1
ATOM 1738 C CA . THR A 1 211 ? 11.904 -33.305 33.209 1.00 40.62 211 THR A CA 1
ATOM 1739 C C . THR A 1 211 ? 12.027 -31.865 33.690 1.00 40.62 211 THR A C 1
ATOM 1741 O O . THR A 1 211 ? 11.081 -31.080 33.612 1.00 40.62 211 THR A O 1
ATOM 1744 N N . LYS A 1 212 ? 13.256 -31.514 34.094 1.00 40.31 212 LYS A N 1
ATOM 1745 C CA . LYS A 1 212 ? 13.783 -30.171 34.423 1.00 40.31 212 LYS A CA 1
ATOM 1746 C C . LYS A 1 212 ? 13.326 -29.023 33.502 1.00 40.31 212 LYS A C 1
ATOM 1748 O O . LYS A 1 212 ? 13.361 -27.877 33.930 1.00 40.31 212 LYS A O 1
ATOM 1753 N N . TRP A 1 213 ? 12.858 -29.317 32.289 1.00 32.69 213 TRP A N 1
ATOM 1754 C CA . TRP A 1 213 ? 12.331 -28.347 31.322 1.00 32.69 213 TRP A CA 1
ATOM 1755 C C . TRP A 1 213 ? 11.016 -27.665 31.738 1.00 32.69 213 TRP A C 1
ATOM 1757 O O . TRP A 1 213 ? 10.750 -26.555 31.295 1.00 32.69 213 TRP A O 1
ATOM 1767 N N . GLY A 1 214 ? 10.202 -28.269 32.613 1.00 39.38 214 GLY A N 1
ATOM 1768 C CA . GLY A 1 214 ? 8.925 -27.667 33.028 1.00 39.38 214 GLY A CA 1
ATOM 1769 C C . GLY A 1 214 ? 9.067 -26.459 33.964 1.00 39.38 214 GLY A C 1
ATOM 1770 O O . GLY A 1 214 ? 8.236 -25.556 33.940 1.00 39.38 214 GLY A O 1
ATOM 1771 N N . LYS A 1 215 ? 10.126 -26.405 34.784 1.00 38.94 215 LYS A N 1
ATOM 1772 C CA . LYS A 1 215 ? 10.285 -25.364 35.818 1.00 38.94 215 LYS A CA 1
ATOM 1773 C C . LYS A 1 215 ? 10.752 -24.019 35.257 1.00 38.94 215 LYS A C 1
ATOM 1775 O O . LYS A 1 215 ? 10.301 -22.979 35.727 1.00 38.94 215 LYS A O 1
ATOM 1780 N N . GLU A 1 216 ? 11.599 -24.023 34.230 1.00 39.94 216 GLU A N 1
ATOM 1781 C CA . GLU A 1 216 ? 12.133 -22.790 33.626 1.00 39.94 216 GLU A CA 1
ATOM 1782 C C . GLU A 1 216 ? 11.069 -22.039 32.802 1.00 39.94 216 GLU A C 1
ATOM 1784 O O . GLU A 1 216 ? 11.007 -20.805 32.822 1.00 39.94 216 GLU A O 1
ATOM 1789 N N . THR A 1 217 ? 10.150 -22.764 32.156 1.00 40.06 217 THR A N 1
ATOM 1790 C CA . THR A 1 217 ? 9.009 -22.162 31.448 1.00 40.06 217 THR A CA 1
ATOM 1791 C C . THR A 1 217 ? 7.975 -21.588 32.422 1.00 40.06 217 THR A C 1
ATOM 1793 O O . THR A 1 217 ? 7.469 -20.494 32.199 1.00 40.06 217 THR A O 1
ATOM 1796 N N . ILE A 1 218 ? 7.721 -22.247 33.559 1.00 42.78 218 ILE A N 1
ATOM 1797 C CA . ILE A 1 218 ? 6.811 -21.722 34.593 1.00 42.78 218 ILE A CA 1
ATOM 1798 C C . ILE A 1 218 ? 7.385 -20.445 35.230 1.00 42.78 218 ILE A C 1
ATOM 1800 O O . ILE A 1 218 ? 6.669 -19.454 35.355 1.00 42.78 218 ILE A O 1
ATOM 1804 N N . CYS A 1 219 ? 8.683 -20.411 35.557 1.00 37.78 219 CYS A N 1
ATOM 1805 C CA . CYS A 1 219 ? 9.324 -19.215 36.122 1.00 37.78 219 CYS A CA 1
ATOM 1806 C C . CYS A 1 219 ? 9.307 -18.006 35.174 1.00 37.78 219 CYS A C 1
ATOM 1808 O O . CYS A 1 219 ? 9.139 -16.876 35.629 1.00 37.78 219 CYS A O 1
ATOM 1810 N N . SER A 1 220 ? 9.459 -18.208 33.862 1.00 42.81 220 SER A N 1
ATOM 1811 C CA . SER A 1 220 ? 9.378 -17.096 32.901 1.00 42.81 220 SER A CA 1
ATOM 1812 C C . SER A 1 220 ? 7.946 -16.569 32.731 1.00 42.81 220 SER A C 1
ATOM 1814 O O . SER A 1 220 ? 7.758 -15.363 32.577 1.00 42.81 220 SER A O 1
ATOM 1816 N N . MET A 1 221 ? 6.932 -17.432 32.855 1.00 39.06 221 MET A N 1
ATOM 1817 C CA . MET A 1 221 ? 5.515 -17.054 32.775 1.00 39.06 221 MET A CA 1
ATOM 1818 C C . MET A 1 221 ? 4.993 -16.360 34.047 1.00 39.06 221 MET A C 1
ATOM 1820 O O . MET A 1 221 ? 4.175 -15.447 33.938 1.00 39.06 221 MET A O 1
ATOM 1824 N N . VAL A 1 222 ? 5.503 -16.713 35.235 1.00 45.75 222 VAL A N 1
ATOM 1825 C CA . VAL A 1 222 ? 5.207 -16.000 36.498 1.00 45.75 222 VAL A CA 1
ATOM 1826 C C . VAL A 1 222 ? 5.725 -14.558 36.447 1.00 45.75 222 VAL A C 1
ATOM 1828 O O . VAL A 1 222 ? 4.972 -13.626 36.720 1.00 45.75 222 VAL A O 1
ATOM 1831 N N . ASN A 1 223 ? 6.956 -14.359 35.964 1.00 39.62 223 ASN A N 1
ATOM 1832 C CA . ASN A 1 223 ? 7.541 -13.024 35.780 1.00 39.62 223 ASN A CA 1
ATOM 1833 C C . ASN A 1 223 ? 6.759 -12.156 34.772 1.00 39.62 223 ASN A C 1
ATOM 1835 O O . ASN A 1 223 ? 6.710 -10.932 34.895 1.00 39.62 223 ASN A O 1
ATOM 1839 N N . LEU A 1 224 ? 6.133 -12.777 33.766 1.00 42.88 224 LEU A N 1
ATOM 1840 C CA . LEU A 1 224 ? 5.248 -12.096 32.818 1.00 42.88 224 LEU A CA 1
ATOM 1841 C C . LEU A 1 224 ? 3.921 -11.687 33.473 1.00 42.88 224 LEU A C 1
ATOM 1843 O O . LEU A 1 224 ? 3.474 -10.565 33.264 1.00 42.88 224 LEU A O 1
ATOM 1847 N N . GLY A 1 225 ? 3.308 -12.539 34.297 1.00 41.41 225 GLY A N 1
ATOM 1848 C CA . GLY A 1 225 ? 2.064 -12.179 34.987 1.00 41.41 225 GLY A CA 1
ATOM 1849 C C . GLY A 1 225 ? 2.241 -11.113 36.074 1.00 41.41 225 GLY A C 1
ATOM 1850 O O . GLY A 1 225 ? 1.368 -10.259 36.210 1.00 41.41 225 GLY A O 1
ATOM 1851 N N . GLU A 1 226 ? 3.385 -11.082 36.770 1.00 42.34 226 GLU A N 1
ATOM 1852 C CA . GLU A 1 226 ? 3.723 -9.998 37.711 1.00 42.34 226 GLU A CA 1
ATOM 1853 C C . GLU A 1 226 ? 3.915 -8.654 36.991 1.00 42.34 226 GLU A C 1
ATOM 1855 O O . GLU A 1 226 ? 3.454 -7.618 37.466 1.00 42.34 226 GLU A O 1
ATOM 1860 N N . LYS A 1 227 ? 4.521 -8.660 35.794 1.00 42.06 227 LYS A N 1
ATOM 1861 C CA . LYS A 1 227 ? 4.716 -7.452 34.973 1.00 42.06 227 LYS A CA 1
ATOM 1862 C C . LYS A 1 227 ? 3.402 -6.837 34.473 1.00 42.06 227 LYS A C 1
ATOM 1864 O O . LYS A 1 227 ? 3.351 -5.629 34.249 1.00 42.06 227 LYS A O 1
ATOM 1869 N N . TYR A 1 228 ? 2.360 -7.649 34.293 1.00 45.06 228 TYR A N 1
ATOM 1870 C CA . TYR A 1 228 ? 1.061 -7.221 33.758 1.00 45.06 228 TYR A CA 1
ATOM 1871 C C . TYR A 1 228 ? -0.079 -7.247 34.788 1.00 45.06 228 TYR A C 1
ATOM 1873 O O . TYR A 1 228 ? -1.233 -7.061 34.411 1.00 45.06 228 TYR A O 1
ATOM 1881 N N . ASN A 1 229 ? 0.237 -7.435 36.076 1.00 39.19 229 ASN A N 1
ATOM 1882 C CA . ASN A 1 229 ? -0.714 -7.421 37.194 1.00 39.19 229 ASN A CA 1
ATOM 1883 C C . ASN A 1 229 ? -1.959 -8.300 36.949 1.00 39.19 229 ASN A C 1
ATOM 1885 O O . ASN A 1 229 ? -3.087 -7.945 37.299 1.00 39.19 229 ASN A O 1
ATOM 1889 N N . LEU A 1 230 ? -1.749 -9.452 36.307 1.00 41.06 230 LEU A N 1
ATOM 1890 C CA . LEU A 1 230 ? -2.801 -10.440 36.107 1.00 41.06 230 LEU A CA 1
ATOM 1891 C C . LEU A 1 230 ? -3.063 -11.132 37.454 1.00 41.06 230 LEU A C 1
ATOM 1893 O O . LEU A 1 230 ? -2.101 -11.550 38.103 1.00 41.06 230 LEU A O 1
ATOM 1897 N N . PRO A 1 231 ? -4.325 -11.268 37.902 1.00 36.91 231 PRO A N 1
ATOM 1898 C CA . PRO A 1 231 ? -4.623 -11.928 39.163 1.00 36.91 231 PRO A CA 1
ATOM 1899 C C . PRO A 1 231 ? -4.290 -13.418 39.036 1.00 36.91 231 PRO A C 1
ATOM 1901 O O . PRO A 1 231 ? -5.056 -14.202 38.477 1.00 36.91 231 PRO A O 1
ATOM 1904 N N . PHE A 1 232 ? -3.130 -13.816 39.553 1.00 40.66 232 PHE A N 1
ATOM 1905 C CA . PHE A 1 232 ? -2.866 -15.210 39.872 1.00 40.66 232 PHE A CA 1
ATOM 1906 C C . PHE A 1 232 ? -3.785 -15.584 41.036 1.00 40.66 232 PHE A C 1
ATOM 1908 O O . PHE A 1 232 ? -3.591 -15.129 42.162 1.00 40.66 232 PHE A O 1
ATOM 1915 N N . LEU A 1 233 ? -4.827 -16.365 40.756 1.00 31.39 233 LEU A N 1
ATOM 1916 C CA . LEU A 1 233 ? -5.620 -16.994 41.804 1.00 31.39 233 LEU A CA 1
ATOM 1917 C C . LEU A 1 233 ? -4.717 -17.996 42.539 1.00 31.39 233 LEU A C 1
ATOM 1919 O O . LEU A 1 233 ? -4.207 -18.933 41.923 1.00 31.39 233 LEU A O 1
ATOM 1923 N N . THR A 1 234 ? -4.499 -17.719 43.827 1.00 31.23 234 THR A N 1
ATOM 1924 C CA . THR A 1 234 ? -4.021 -18.644 44.872 1.00 31.23 234 THR A CA 1
ATOM 1925 C C . THR A 1 234 ? -4.636 -20.029 44.771 1.00 31.23 234 THR A C 1
ATOM 1927 O O . THR A 1 234 ? -5.861 -20.091 44.510 1.00 31.23 234 THR A O 1
#

InterPro domains:
  IPR005576 RNA polymerase Rpb7-like , N-terminal [PF03876] (6-62)
  IPR012340 Nucleic acid-binding, OB-fold [G3DSA:2.40.50.140] (79-182)
  IPR012340 Nucleic acid-binding, OB-fold [SSF50249] (77-179)
  IPR013238 RNA polymerase III, subunit Rpc25 [PF08292] (81-178)
  IPR036898 RNA polymerase Rpb7-like, N-terminal domain superfamily [G3DSA:3.30.1490.120] (1-78)
  IPR036898 RNA polymerase Rpb7-like, N-terminal domain superfamily [SSF88798] (2-75)
  IPR045113 RNA polymerase subunit Rpb7-like [PTHR12709] (3-171)

Secondary structure (DSSP, 8-state):
-EEEEEEEEEE-TTS-HHHHHHHHHHHHHHHHTT-EETTTEEEEEEEEEEEEEEEEEPTTT--EEEEEEEEEEEE-PPTT-EEEEEEEEEETTEEEEE-SS---EEEEGGGSPSSEEEETTTTEEEEEETTEEEE--TT-EEEEEEEEEEE--TT---TTS---SEEEEEE--STT-EEHHHHHHHHHHHHHHHHHHHHHHHHTTT-----THHHHHHHHHHHHHHHTT-----

Solvent-accessible surface area (backbone atoms only — not comparable to full-atom values): 13351 Å² total; per-residue (Å²): 87,78,47,80,50,74,50,79,49,75,42,65,68,86,62,50,81,89,48,45,64,58,53,52,52,52,53,50,42,72,71,43,44,84,34,70,44,82,97,60,30,37,24,75,36,75,69,50,76,78,44,84,42,64,87,42,72,42,88,90,80,56,27,33,34,32,40,36,34,31,32,35,33,26,55,56,86,51,68,70,38,77,47,73,28,25,29,67,47,48,52,100,64,27,40,33,29,23,63,84,89,50,65,49,36,34,30,40,51,89,31,46,38,79,58,64,52,73,41,77,89,80,40,31,43,29,28,51,55,98,87,45,78,49,67,64,47,71,71,39,53,29,30,32,33,29,59,48,76,51,59,54,58,85,88,71,67,59,93,84,60,91,74,59,61,57,40,31,36,30,34,26,58,57,89,95,39,28,57,47,66,55,56,58,51,52,49,50,49,50,51,47,52,54,48,47,57,51,49,56,55,33,61,76,64,76,58,84,78,91,57,78,71,60,59,62,56,50,56,56,51,52,57,49,35,66,75,65,70,53,86,77,81,128

Mean predicted aligned error: 13.07 Å

Radius of gyration: 26.84 Å; Cα contacts (8 Å, |Δi|>4): 396; chains: 1; bounding box: 46×66×79 Å

Sequence (234 aa):
MILQLEDIINIEAHFKDDEIKGVIEFLLRAKYIDKVLHNVGFCVGLYDILEVKNKEILKGTGEIRFKVIFRLVFFQPFENEIVEGFVKSSDSNGIIISLGFFENIRVNCANLKEPKEFDSEKREWYWTYEGIKFFYTKNELIRVRILDTYFSDPNEANKEEAIPSMSITGTVQQDGLGLFIFVSILVNILQFLKYRQVVDKMVENNRVIDTKWGKETICSMVNLGEKYNLPFLT

Nearest PDB structures (foldseek):
  3ayh-assembly1_B  TM=8.868E-01  e=4.270E-16  Schizosaccharomyces pombe 972h-
  7ae3-assembly1_G  TM=9.112E-01  e=8.634E-16  Homo sapiens
  1go3-assembly2_M  TM=8.485E-01  e=8.376E-13  Methanocaldococcus jannaschii
  4qiw-assembly2_Q  TM=8.187E-01  e=5.734E-13  Thermococcus kodakarensis KOD1
  8cro-assembly1_E  TM=7.689E-01  e=4.617E-13  Pyrococcus furiosus DSM 3638

pLDDT: mean 78.6, std 20.18, range [31.23, 96.88]

Organism: NCBI:txid864141

Foldseek 3Di:
DKDKDKDKDWAAPPDDPVCVQVVVQVVCCVVAAQDADPPFAHWPGWPFWDDWDAQDQDPPRRITMIITIGMTDHDDDDAQDKDKFWFAAAAPQFTWTDPPSDTFETEGPVQEAPPWDADPVQRWIWHDDPNDIDTSDGGFIWIWTWHDKDADDPVPPDPPDPDDRIHTYTHQHDPPTTGPVVVVVVVVVVVVVVVVVVVVVCVVVPDDDDDPVVPVVVVVVVVVCVVVVPDPDD